Protein AF-A0A1E1W8K8-F1 (afdb_monomer_lite)

Foldseek 3Di:
DLLVLLPDQDQALVSLVVSLCVVVVVCPVPFDQALSRCLLPPPDDPVVSRCCRPPQSNLLSVLQVCLCVQDVDDDDDPDPPDWDKDKHWPSNVSNQLSCLASVPDPQLPDCDCPGPQVVADRRHCRVLRRDHDDVVSSVVVVVVSVVSVVCSVPPGGDMDMDTDDDDDPVPDPPVVPDPDDPVVDDDDDDPPDDQVVPPPDPGDDPADPRGPD

pLDDT: mean 89.4, std 9.02, range [47.94, 97.94]

Sequence (213 aa):
MIECALRRPICNSTQLADAILSYNTKFKTIWRFCALHTLFNEHLDEEESQYFFTVTLPEIAKLALDLPKLIQAPIPLLKQEKNHSISLTQLQIASLLANAFFCTFPRRNTSKRNSEYASYPNINFSTLYECAGNDDVLEKLKCICHYFRRVCTKAPRGVLTFSRRGAEARAGARWLHCDVSLCSLPLHVDPTGTIEDAHGLIQLDFANKSVHT

Secondary structure (DSSP, 8-state):
-HHHHHTS---SHHHHHHHHHHH-GGGTTT---HHHHHIIIIIS-HHHHHHIIIIIHHHHHHHHHTHHHH--SPPPP--TT--EEEEEEHHHHHHHHHHHHTT--TT-S---TTSTTTTS---STHHHHH--S-HHHHHHHHHHHHHHHHHHHS----EEEEEE-PPPGGG---GGG----GGGSPP---SS--TTTSTTS-------SSTT-

Structure (mmCIF, N/CA/C/O backbone):
data_AF-A0A1E1W8K8-F1
#
_entry.id   AF-A0A1E1W8K8-F1
#
loop_
_atom_site.group_PDB
_atom_site.id
_atom_site.type_symbol
_atom_site.label_atom_id
_atom_site.label_alt_id
_atom_site.label_comp_id
_atom_site.label_asym_id
_atom_site.label_entity_id
_atom_site.label_seq_id
_atom_site.pdbx_PDB_ins_code
_atom_site.Cartn_x
_atom_site.Cartn_y
_atom_site.Cartn_z
_atom_site.occupancy
_atom_site.B_iso_or_equiv
_atom_site.auth_seq_id
_atom_site.auth_comp_id
_atom_site.auth_asym_id
_atom_site.auth_atom_id
_atom_site.pdbx_PDB_model_num
ATOM 1 N N . MET A 1 1 ? -7.688 -13.976 16.509 1.00 81.62 1 MET A N 1
ATOM 2 C CA . MET A 1 1 ? -7.494 -12.685 17.213 1.00 81.62 1 MET A CA 1
ATOM 3 C C . MET A 1 1 ? -7.759 -11.510 16.280 1.00 81.62 1 MET A C 1
ATOM 5 O O . MET A 1 1 ? -8.680 -10.765 16.570 1.00 81.62 1 MET A O 1
ATOM 9 N N . ILE A 1 2 ? -7.045 -11.399 15.149 1.00 89.44 2 ILE A N 1
ATOM 10 C CA . ILE A 1 2 ? -7.275 -10.349 14.133 1.00 89.44 2 ILE A CA 1
ATOM 11 C C . ILE A 1 2 ? -8.727 -10.363 13.632 1.00 89.44 2 ILE A C 1
ATOM 13 O O . ILE A 1 2 ? -9.397 -9.341 13.701 1.00 89.44 2 ILE A O 1
ATOM 17 N N . GLU A 1 3 ? -9.256 -11.527 13.234 1.00 90.12 3 GLU A N 1
ATOM 18 C CA . GLU A 1 3 ? -10.646 -11.613 12.756 1.00 90.12 3 GLU A CA 1
ATOM 19 C C . GLU A 1 3 ? -11.668 -11.118 13.782 1.00 90.12 3 GLU A C 1
ATOM 21 O O . GLU A 1 3 ? -12.581 -10.376 13.442 1.00 90.12 3 GLU A O 1
ATOM 26 N N . CYS A 1 4 ? -11.499 -11.485 15.054 1.00 89.81 4 CYS A N 1
ATOM 27 C CA . CYS A 1 4 ? -12.399 -11.051 16.119 1.00 89.81 4 CYS A CA 1
ATOM 28 C C . CYS A 1 4 ? -12.326 -9.538 16.361 1.00 89.81 4 CYS A C 1
ATOM 30 O O . CYS A 1 4 ? -13.334 -8.952 16.739 1.00 89.81 4 CYS A O 1
ATOM 32 N N . ALA A 1 5 ? -11.153 -8.923 16.181 1.00 92.69 5 ALA A N 1
ATOM 33 C CA . ALA A 1 5 ? -10.967 -7.485 16.350 1.00 92.69 5 ALA A CA 1
ATOM 34 C C . ALA A 1 5 ? -11.597 -6.701 15.191 1.00 92.69 5 ALA A C 1
ATOM 36 O O . ALA A 1 5 ? -12.334 -5.755 15.435 1.00 92.69 5 ALA A O 1
ATOM 37 N N . LEU A 1 6 ? -11.369 -7.138 13.947 1.00 93.25 6 LEU A N 1
ATOM 38 C CA . LEU A 1 6 ? -11.830 -6.432 12.746 1.00 93.25 6 LEU A CA 1
ATOM 39 C C . LEU A 1 6 ? -13.304 -6.689 12.392 1.00 93.25 6 LEU A C 1
ATOM 41 O O . LEU A 1 6 ? -13.886 -5.929 11.628 1.00 93.25 6 LEU A O 1
ATOM 45 N N . ARG A 1 7 ? -13.927 -7.748 12.930 1.00 92.69 7 ARG A N 1
ATOM 46 C CA . ARG A 1 7 ? -15.374 -8.000 12.777 1.00 92.69 7 ARG A CA 1
ATOM 47 C C . ARG A 1 7 ? -16.241 -7.180 13.732 1.00 92.69 7 ARG A C 1
ATOM 49 O O . ARG A 1 7 ? -17.455 -7.138 13.549 1.00 92.69 7 ARG A O 1
ATOM 56 N N . ARG A 1 8 ? -15.655 -6.596 14.779 1.00 92.38 8 ARG A N 1
ATOM 57 C CA . ARG A 1 8 ? -16.390 -5.720 15.697 1.00 92.38 8 ARG A CA 1
ATOM 58 C C . ARG A 1 8 ? -16.604 -4.360 15.029 1.00 92.38 8 ARG A C 1
ATOM 60 O O . ARG A 1 8 ? -15.717 -3.918 14.303 1.00 92.38 8 ARG A O 1
ATOM 67 N N . PRO A 1 9 ? -17.743 -3.696 15.272 1.00 92.12 9 PRO A N 1
ATOM 68 C CA . PRO A 1 9 ? -17.947 -2.340 14.783 1.00 92.12 9 PRO A CA 1
ATOM 69 C C . PRO A 1 9 ? -16.900 -1.405 15.400 1.00 92.12 9 PRO A C 1
ATOM 71 O O . PRO A 1 9 ? -16.663 -1.446 16.608 1.00 92.12 9 PRO A O 1
ATOM 74 N N . ILE A 1 10 ? -16.269 -0.594 14.550 1.00 95.75 10 ILE A N 1
ATOM 75 C CA . ILE A 1 10 ? -15.285 0.423 14.922 1.00 95.75 10 ILE A CA 1
ATOM 76 C C . ILE A 1 10 ? -15.867 1.769 14.504 1.00 95.75 10 ILE A C 1
ATOM 78 O O . ILE A 1 10 ? -15.971 2.054 13.316 1.00 95.75 10 ILE A O 1
ATOM 82 N N . CYS A 1 11 ? -16.258 2.581 15.480 1.00 93.62 11 CYS A N 1
ATOM 83 C CA . CYS A 1 11 ? -17.017 3.809 15.252 1.00 93.62 11 CYS A CA 1
ATOM 84 C C . CYS A 1 11 ? -16.164 5.082 15.304 1.00 93.62 11 CYS A C 1
ATOM 86 O O . CYS A 1 11 ? -16.677 6.156 15.017 1.00 93.62 11 CYS A O 1
ATOM 88 N N . ASN A 1 12 ? -14.901 4.997 15.731 1.00 95.19 12 ASN A N 1
ATOM 89 C CA . ASN A 1 12 ? -14.012 6.153 15.839 1.00 95.19 12 ASN A CA 1
ATOM 90 C C . ASN A 1 12 ? -12.528 5.755 15.818 1.00 95.19 12 ASN A C 1
ATOM 92 O O . ASN A 1 12 ? -12.166 4.574 15.877 1.00 95.19 12 ASN A O 1
ATOM 96 N N . SER A 1 13 ? -11.664 6.770 15.762 1.00 94.62 13 SER A N 1
ATOM 97 C CA . SER A 1 13 ? -10.209 6.618 15.674 1.00 94.62 13 SER A CA 1
ATOM 98 C C . SER A 1 13 ? -9.603 5.900 16.890 1.00 94.62 13 SER A C 1
ATOM 100 O O . SER A 1 13 ? -8.676 5.107 16.728 1.00 94.62 13 SER A O 1
ATOM 102 N N . THR A 1 14 ? -10.149 6.098 18.094 1.00 95.44 14 THR A N 1
ATOM 103 C CA . THR A 1 14 ? -9.719 5.405 19.324 1.00 95.44 14 THR A CA 1
ATOM 104 C C . THR A 1 14 ? -10.011 3.911 19.265 1.00 95.44 14 THR A C 1
ATOM 106 O O . THR A 1 14 ? -9.117 3.100 19.491 1.00 95.44 14 THR A O 1
ATOM 109 N N . GLN A 1 15 ? -11.225 3.527 18.866 1.00 96.19 15 GLN A N 1
ATOM 110 C CA . GLN A 1 15 ? -11.592 2.120 18.697 1.00 96.19 15 GLN A CA 1
ATOM 111 C C . GLN A 1 15 ? -10.762 1.441 17.599 1.00 96.19 15 GLN A C 1
ATOM 113 O O . GLN A 1 15 ? -10.430 0.261 17.721 1.00 96.19 15 GLN A O 1
ATOM 118 N N . LEU A 1 16 ? -10.393 2.178 16.544 1.00 95.94 16 LEU A N 1
ATOM 119 C CA . LEU A 1 16 ? -9.502 1.677 15.497 1.00 95.94 16 LEU A CA 1
ATOM 120 C C . LEU A 1 16 ? -8.097 1.397 16.049 1.00 95.94 16 LEU A C 1
ATOM 122 O O . LEU A 1 16 ? -7.551 0.315 15.821 1.00 95.94 16 LEU A O 1
ATOM 126 N N . ALA A 1 17 ? -7.533 2.333 16.816 1.00 95.19 17 ALA A N 1
ATOM 127 C CA . ALA A 1 17 ? -6.247 2.148 17.482 1.00 95.19 17 ALA A CA 1
ATOM 128 C C . ALA A 1 17 ? -6.278 0.947 18.446 1.00 95.19 17 ALA A C 1
ATOM 130 O O . ALA A 1 17 ? -5.403 0.077 18.386 1.00 95.19 17 ALA A O 1
ATOM 131 N N . ASP A 1 18 ? -7.324 0.833 19.268 1.00 94.38 18 ASP A N 1
ATOM 132 C CA . ASP A 1 18 ? -7.511 -0.276 20.208 1.00 94.38 18 ASP A CA 1
ATOM 133 C C . ASP A 1 18 ? -7.617 -1.629 19.497 1.00 94.38 18 ASP A C 1
ATOM 135 O O . ASP A 1 18 ? -7.013 -2.619 19.931 1.00 94.38 18 ASP A O 1
ATOM 139 N N . ALA A 1 19 ? -8.340 -1.682 18.373 1.00 95.19 19 ALA A N 1
ATOM 140 C CA . ALA A 1 19 ? -8.432 -2.877 17.547 1.00 95.19 19 ALA A CA 1
ATOM 141 C C . ALA A 1 19 ? -7.043 -3.297 17.045 1.00 95.19 19 ALA A C 1
ATOM 143 O O . ALA A 1 19 ? -6.662 -4.454 17.244 1.00 95.19 19 ALA A O 1
ATOM 144 N N . ILE A 1 20 ? -6.254 -2.366 16.495 1.00 94.62 20 ILE A N 1
ATOM 145 C CA . ILE A 1 20 ? -4.894 -2.631 15.995 1.00 94.62 20 ILE A CA 1
ATOM 146 C C . ILE A 1 20 ? -3.959 -3.108 17.114 1.00 94.62 20 ILE A C 1
ATOM 148 O O . ILE A 1 20 ? -3.190 -4.063 16.946 1.00 94.62 20 ILE A O 1
ATOM 152 N N . LEU A 1 21 ? -4.039 -2.477 18.284 1.00 93.38 21 LEU A N 1
ATOM 153 C CA . LEU A 1 21 ? -3.227 -2.805 19.453 1.00 93.38 21 LEU A CA 1
ATOM 154 C C . LEU A 1 21 ? -3.625 -4.128 20.124 1.00 93.38 21 LEU A C 1
ATOM 156 O O . LEU A 1 21 ? -2.802 -4.738 20.815 1.00 93.38 21 LEU A O 1
ATOM 160 N N . SER A 1 22 ? -4.858 -4.604 19.922 1.00 93.81 22 SER A N 1
ATOM 161 C CA . SER A 1 22 ? -5.350 -5.852 20.521 1.00 93.81 22 SER A CA 1
ATOM 162 C C . SER A 1 22 ? -4.536 -7.078 20.092 1.00 93.81 22 SER A C 1
ATOM 164 O O . SER A 1 22 ? -4.273 -7.952 20.918 1.00 93.81 22 SER A O 1
ATOM 166 N N . TYR A 1 23 ? -4.073 -7.110 18.838 1.00 92.69 23 TYR A N 1
ATOM 167 C CA . TYR A 1 23 ? -3.212 -8.165 18.293 1.00 92.69 23 TYR A CA 1
ATOM 168 C C . TYR A 1 23 ? -1.738 -7.754 18.153 1.00 92.69 23 TYR A C 1
ATOM 170 O O . TYR A 1 23 ? -0.885 -8.616 17.948 1.00 92.69 23 TYR A O 1
ATOM 178 N N . ASN A 1 24 ? -1.410 -6.473 18.349 1.00 90.12 24 ASN A N 1
ATOM 179 C CA . ASN A 1 24 ? -0.040 -5.954 18.429 1.00 90.12 24 ASN A CA 1
ATOM 180 C C . ASN A 1 24 ? 0.371 -5.645 19.882 1.00 90.12 24 ASN A C 1
ATOM 182 O O . ASN A 1 24 ? 0.937 -4.596 20.180 1.00 90.12 24 ASN A O 1
ATOM 186 N N . THR A 1 25 ? 0.117 -6.574 20.809 1.00 87.31 25 THR A N 1
ATOM 187 C CA . THR A 1 25 ? 0.248 -6.344 22.264 1.00 87.31 25 THR A CA 1
ATOM 188 C C . THR A 1 25 ? 1.624 -5.851 22.717 1.00 87.31 25 THR A C 1
ATOM 190 O O . THR A 1 25 ? 1.707 -5.053 23.646 1.00 87.31 25 THR A O 1
ATOM 193 N N . LYS A 1 26 ? 2.700 -6.267 22.037 1.00 85.94 26 LYS A N 1
ATOM 194 C CA . LYS A 1 26 ? 4.082 -5.831 22.318 1.00 85.94 26 LYS A CA 1
ATOM 195 C C . LYS A 1 26 ? 4.319 -4.338 22.074 1.00 85.94 26 LYS A C 1
ATOM 197 O O . LYS A 1 26 ? 5.297 -3.802 22.580 1.00 85.94 26 LYS A O 1
ATOM 202 N N . PHE A 1 27 ? 3.454 -3.694 21.295 1.00 84.00 27 PHE A N 1
ATOM 203 C CA . PHE A 1 27 ? 3.588 -2.301 20.882 1.00 84.00 27 PHE A CA 1
ATOM 204 C C . PHE A 1 27 ? 2.578 -1.373 21.568 1.00 84.00 27 PHE A C 1
ATOM 206 O O . PHE A 1 27 ? 2.592 -0.181 21.294 1.00 84.00 27 PHE A O 1
ATOM 213 N N . LYS A 1 28 ? 1.748 -1.876 22.497 1.00 83.75 28 LYS A N 1
ATOM 214 C CA . LYS A 1 28 ? 0.727 -1.087 23.218 1.00 83.75 28 LYS A CA 1
ATOM 215 C C . LYS A 1 28 ? 1.256 0.165 23.911 1.00 83.75 28 LYS A C 1
ATOM 217 O O . LYS A 1 28 ? 0.547 1.154 23.992 1.00 83.75 28 LYS A O 1
ATOM 222 N N . THR A 1 29 ? 2.477 0.107 24.430 1.00 81.19 29 THR A N 1
ATOM 223 C CA . THR A 1 29 ? 3.122 1.228 25.130 1.00 81.19 29 THR A CA 1
ATOM 224 C C . THR A 1 29 ? 4.063 2.029 24.233 1.00 81.19 29 THR A C 1
ATOM 226 O O . THR A 1 29 ? 4.652 3.000 24.694 1.00 81.19 29 THR A O 1
ATOM 229 N N . ILE A 1 30 ? 4.244 1.599 22.981 1.00 84.12 30 ILE A N 1
ATOM 230 C CA . ILE A 1 30 ? 5.219 2.162 22.042 1.00 84.12 30 ILE A CA 1
ATOM 231 C C . ILE A 1 30 ? 4.487 2.952 20.963 1.00 84.12 30 ILE A C 1
ATOM 233 O O . ILE A 1 30 ? 4.798 4.113 20.737 1.00 84.12 30 ILE A O 1
ATOM 237 N N . TRP A 1 31 ? 3.507 2.330 20.307 1.00 87.12 31 TRP A N 1
ATOM 238 C CA . TRP A 1 31 ? 2.779 2.956 19.215 1.00 87.12 31 TRP A CA 1
ATOM 239 C C . TRP A 1 31 ? 1.810 3.997 19.738 1.00 87.12 31 TRP A C 1
ATOM 241 O O . TRP A 1 31 ? 0.946 3.714 20.570 1.00 87.12 31 TRP A O 1
ATOM 251 N N . ARG A 1 32 ? 1.941 5.199 19.188 1.00 89.31 32 ARG A N 1
ATOM 252 C CA . ARG A 1 32 ? 0.969 6.276 19.339 1.00 89.31 32 ARG A CA 1
ATOM 253 C C . ARG A 1 32 ? 0.172 6.374 18.042 1.00 89.31 32 ARG A C 1
ATOM 255 O O . ARG A 1 32 ? 0.631 5.937 16.994 1.00 89.31 32 ARG A O 1
ATOM 262 N N . PHE A 1 33 ? -1.032 6.919 18.126 1.00 92.31 33 PHE A N 1
ATOM 263 C CA . PHE A 1 33 ? -1.935 7.080 16.983 1.00 92.31 33 PHE A CA 1
ATOM 264 C C . PHE A 1 33 ? -2.298 8.560 16.792 1.00 92.31 33 PHE A C 1
ATOM 266 O O . PHE A 1 33 ? -3.416 8.894 16.414 1.00 92.31 33 PHE A O 1
ATOM 273 N N . CYS A 1 34 ? -1.357 9.458 17.102 1.00 92.31 34 CYS A N 1
ATOM 274 C CA . CYS A 1 34 ? -1.572 10.903 17.117 1.00 92.31 34 CYS A CA 1
ATOM 275 C C . CYS A 1 34 ? -2.112 11.418 15.777 1.00 92.31 34 CYS A C 1
ATOM 277 O O . CYS A 1 34 ? -3.200 11.984 15.769 1.00 92.31 34 CYS A O 1
ATOM 279 N N . ALA A 1 35 ? -1.439 11.145 14.652 1.00 92.81 35 ALA A N 1
ATOM 280 C CA . ALA A 1 35 ? -1.920 11.562 13.331 1.00 92.81 35 ALA A CA 1
ATOM 281 C C . ALA A 1 35 ? -3.293 10.975 12.986 1.00 92.81 35 ALA A C 1
ATOM 283 O O . ALA A 1 35 ? -4.118 11.657 12.384 1.00 92.81 35 ALA A O 1
ATOM 284 N N . LEU A 1 36 ? -3.559 9.725 13.380 1.00 92.81 36 LEU A N 1
ATOM 285 C CA . LEU A 1 36 ? -4.857 9.096 13.136 1.00 92.81 36 LEU A CA 1
ATOM 286 C C . LEU A 1 36 ? -5.975 9.845 13.877 1.00 92.81 36 LEU A C 1
ATOM 288 O O . LEU A 1 36 ? -7.016 10.127 13.291 1.00 92.81 36 LEU A O 1
ATOM 292 N N . HIS A 1 37 ? -5.763 10.180 15.151 1.00 94.44 37 HIS A N 1
ATOM 293 C CA . HIS A 1 37 ? -6.742 10.932 15.935 1.00 94.44 37 HIS A CA 1
ATOM 294 C C . HIS A 1 37 ? -6.914 12.355 15.406 1.00 94.44 37 HIS A C 1
ATOM 296 O O . HIS A 1 37 ? -8.045 12.769 15.177 1.00 94.44 37 HIS A O 1
ATOM 302 N N . THR A 1 38 ? -5.816 13.069 15.148 1.00 93.38 38 THR A N 1
ATOM 303 C CA . THR A 1 38 ? -5.846 14.432 14.598 1.00 93.38 38 THR A CA 1
ATOM 304 C C . THR A 1 38 ? -6.573 14.481 13.254 1.00 93.38 38 THR A C 1
ATOM 306 O O . THR A 1 38 ? -7.381 15.378 13.030 1.00 93.38 38 THR A O 1
ATOM 309 N N . LEU A 1 39 ? -6.373 13.492 12.377 1.00 93.56 39 LEU A N 1
ATOM 310 C CA . LEU A 1 39 ? -7.090 13.434 11.105 1.00 93.56 39 LEU A CA 1
ATOM 311 C C . LEU A 1 39 ? -8.610 13.368 11.308 1.00 93.56 39 LEU A C 1
ATOM 313 O O . LEU A 1 39 ? -9.336 14.204 10.782 1.00 93.56 39 LEU A O 1
ATOM 317 N N . PHE A 1 40 ? -9.084 12.369 12.055 1.00 93.12 40 PHE A N 1
ATOM 318 C CA . PHE A 1 40 ? -10.517 12.078 12.166 1.00 93.12 40 PHE A CA 1
ATOM 319 C C . PHE A 1 40 ? -11.278 12.998 13.119 1.00 93.12 40 PHE A C 1
ATOM 321 O O . PHE A 1 40 ? -12.501 13.071 13.012 1.00 93.12 40 PHE A O 1
ATOM 328 N N . ASN A 1 41 ? -10.580 13.643 14.057 1.00 92.12 41 ASN A N 1
ATOM 329 C CA . ASN A 1 41 ? -11.202 14.485 15.075 1.00 92.12 41 ASN A CA 1
ATOM 330 C C . ASN A 1 41 ? -11.053 15.986 14.781 1.00 92.12 41 ASN A C 1
ATOM 332 O O . ASN A 1 41 ? -11.864 16.761 15.275 1.00 92.12 41 ASN A O 1
ATOM 336 N N . GLU A 1 42 ? -10.014 16.402 14.046 1.00 90.88 42 GLU A N 1
ATOM 337 C CA . GLU A 1 42 ? -9.691 17.828 13.860 1.00 90.88 42 GLU A CA 1
ATOM 338 C C . GLU A 1 42 ? -9.675 18.272 12.390 1.00 90.88 42 GLU A C 1
ATOM 340 O O . GLU A 1 42 ? -9.913 19.446 12.125 1.00 90.88 42 GLU A O 1
ATOM 345 N N . HIS A 1 43 ? -9.383 17.379 11.433 1.00 90.12 43 HIS A N 1
ATOM 346 C CA . HIS A 1 43 ? -9.184 17.764 10.023 1.00 90.12 43 HIS A CA 1
ATOM 347 C C . HIS A 1 43 ? -10.296 17.335 9.070 1.00 90.12 43 HIS A C 1
ATOM 349 O O . HIS A 1 43 ? -10.526 18.023 8.077 1.00 90.12 43 HIS A O 1
ATOM 355 N N . LEU A 1 44 ? -10.921 16.184 9.309 1.00 91.12 44 LEU A N 1
ATOM 356 C CA . LEU A 1 44 ? -12.097 15.752 8.558 1.00 91.12 44 LEU A CA 1
ATOM 357 C C . LEU A 1 44 ? -13.349 16.335 9.201 1.00 91.12 44 LEU A C 1
ATOM 359 O O . LEU A 1 44 ? -13.425 16.443 10.427 1.00 91.12 44 LEU A O 1
ATOM 363 N N . ASP A 1 45 ? -14.327 16.689 8.375 1.00 93.31 45 ASP A N 1
ATOM 364 C CA . ASP A 1 45 ? -15.635 17.066 8.890 1.00 93.31 45 ASP A CA 1
ATOM 365 C C . ASP A 1 45 ? -16.370 15.843 9.481 1.00 93.31 45 ASP A C 1
ATOM 367 O O . ASP A 1 45 ? -15.967 14.679 9.333 1.00 93.31 45 ASP A O 1
ATOM 371 N N . GLU A 1 46 ? -17.442 16.115 10.226 1.00 92.00 46 GLU A N 1
ATOM 372 C CA . GLU A 1 46 ? -18.189 15.074 10.933 1.00 92.00 46 GLU A CA 1
ATOM 373 C C . GLU A 1 46 ? -18.792 14.048 9.961 1.00 92.00 46 GLU A C 1
ATOM 375 O O . GLU A 1 46 ? -18.753 12.844 10.227 1.00 92.00 46 GLU A O 1
ATOM 380 N N . GLU A 1 47 ? -19.276 14.503 8.802 1.00 93.56 47 GLU A N 1
ATOM 381 C CA . GLU A 1 47 ? -19.883 13.648 7.782 1.00 93.56 47 GLU A CA 1
ATOM 382 C C . GLU A 1 47 ? -18.857 12.716 7.119 1.00 93.56 47 GLU A C 1
ATOM 384 O O . GLU A 1 47 ? -19.113 11.515 6.984 1.00 93.56 47 GLU A O 1
ATOM 389 N N . GLU A 1 48 ? -17.676 13.215 6.740 1.00 93.38 48 GLU A N 1
ATOM 390 C CA . GLU A 1 48 ? -16.600 12.412 6.156 1.00 93.38 48 GLU A CA 1
ATOM 391 C C . GLU A 1 48 ? -16.053 11.398 7.159 1.00 93.38 48 GLU A C 1
ATOM 393 O O . GLU A 1 48 ? -15.845 10.228 6.811 1.00 93.38 48 GLU A O 1
ATOM 398 N N . SER A 1 49 ? -15.853 11.821 8.410 1.00 94.88 49 SER A N 1
ATOM 399 C CA . SER A 1 49 ? -15.395 10.949 9.493 1.00 94.88 49 SER A CA 1
ATOM 400 C C . SER A 1 49 ? -16.412 9.832 9.752 1.00 94.88 49 SER A C 1
ATOM 402 O O . SER A 1 49 ? -16.067 8.643 9.737 1.00 94.88 49 SER A O 1
ATOM 404 N N . GLN A 1 50 ? -17.697 10.178 9.870 1.00 94.81 50 GLN A N 1
ATOM 405 C CA . GLN A 1 50 ? -18.773 9.206 10.043 1.00 94.81 50 GLN A CA 1
ATOM 406 C C . GLN A 1 50 ? -18.870 8.254 8.848 1.00 94.81 50 GLN A C 1
ATOM 408 O O . GLN A 1 50 ? -18.958 7.037 9.039 1.00 94.81 50 GLN A O 1
ATOM 413 N N . TYR A 1 51 ? -18.814 8.763 7.616 1.00 95.19 51 TYR A N 1
ATOM 414 C CA . TYR A 1 51 ? -18.837 7.939 6.408 1.00 95.19 51 TYR A CA 1
ATOM 415 C C . TYR A 1 51 ? -17.654 6.965 6.368 1.00 95.19 51 TYR A C 1
ATOM 417 O O . TYR A 1 51 ? -17.805 5.796 5.992 1.00 95.19 51 TYR A O 1
ATOM 425 N N . PHE A 1 52 ? -16.465 7.406 6.786 1.00 96.94 52 PHE A N 1
ATOM 426 C CA . PHE A 1 52 ? -15.307 6.530 6.864 1.00 96.94 52 PHE A CA 1
ATOM 427 C C . PHE A 1 52 ? -15.560 5.357 7.816 1.00 96.94 52 PHE A C 1
ATOM 429 O O . PHE A 1 52 ? -15.430 4.211 7.390 1.00 96.94 52 PHE A O 1
ATOM 436 N N . PHE A 1 53 ? -15.965 5.607 9.064 1.00 96.94 53 PHE A N 1
ATOM 437 C CA . PHE A 1 53 ? -16.154 4.540 10.056 1.00 96.94 53 PHE A CA 1
ATOM 438 C C . PHE A 1 53 ? -17.372 3.646 9.783 1.00 96.94 53 PHE A C 1
ATOM 440 O O . PHE A 1 53 ? -17.338 2.456 10.091 1.00 96.94 53 PHE A O 1
ATOM 447 N N . THR A 1 54 ? -18.434 4.185 9.182 1.00 95.31 54 THR A N 1
ATOM 448 C CA . THR A 1 54 ? -19.682 3.436 8.940 1.00 95.31 54 THR A CA 1
ATOM 449 C C . THR A 1 54 ? -19.704 2.686 7.612 1.00 95.31 54 THR A C 1
ATOM 451 O O . THR A 1 54 ? -20.320 1.624 7.534 1.00 95.31 54 THR A O 1
ATOM 454 N N . VAL A 1 55 ? -19.029 3.201 6.578 1.00 95.56 55 VAL A N 1
ATOM 455 C CA . VAL A 1 55 ? -19.067 2.631 5.220 1.00 95.56 55 VAL A CA 1
ATOM 456 C C . VAL A 1 55 ? -17.698 2.134 4.780 1.00 95.56 55 VAL A C 1
ATOM 458 O O . VAL A 1 55 ? -17.555 0.984 4.372 1.00 95.56 55 VAL A O 1
ATOM 461 N N . THR A 1 56 ? -16.671 2.983 4.853 1.00 96.50 56 THR A N 1
ATOM 462 C CA . THR A 1 56 ? -15.379 2.669 4.222 1.00 96.50 56 THR A CA 1
ATOM 463 C C . THR A 1 56 ? -14.587 1.642 5.031 1.00 96.50 56 THR A C 1
ATOM 465 O O . THR A 1 56 ? -14.176 0.616 4.495 1.00 96.50 56 THR A O 1
ATOM 468 N N . LEU A 1 57 ? -14.395 1.875 6.329 1.00 97.38 57 LEU A N 1
ATOM 469 C CA . LEU A 1 57 ? -13.594 1.033 7.214 1.00 97.38 57 LEU A CA 1
ATOM 470 C C . LEU A 1 57 ? -14.104 -0.420 7.308 1.00 97.38 57 LEU A C 1
ATOM 472 O O . LEU A 1 57 ? -13.262 -1.320 7.247 1.00 97.38 57 LEU A O 1
ATOM 476 N N . PRO A 1 58 ? -15.423 -0.700 7.388 1.00 97.12 58 PRO A N 1
ATOM 477 C CA . PRO A 1 58 ? -15.932 -2.072 7.347 1.00 97.12 58 PRO A CA 1
ATOM 478 C C . PRO A 1 58 ? -15.585 -2.811 6.047 1.00 97.12 58 PRO A C 1
ATOM 480 O O . PRO A 1 58 ? -15.232 -3.991 6.086 1.00 97.12 58 PRO A O 1
ATOM 483 N N . GLU A 1 59 ? -15.609 -2.127 4.899 1.00 97.44 59 GLU A N 1
ATOM 484 C CA . GLU A 1 59 ? -15.206 -2.729 3.622 1.00 97.44 59 GLU A CA 1
ATOM 485 C C . GLU A 1 59 ? -13.685 -2.941 3.543 1.00 97.44 59 GLU A C 1
ATOM 487 O O . GLU A 1 59 ? -13.241 -3.987 3.064 1.00 97.44 59 GLU A O 1
ATOM 492 N N . ILE A 1 60 ? -12.868 -2.036 4.105 1.00 97.94 60 ILE A N 1
ATOM 493 C CA . ILE A 1 60 ? -11.420 -2.276 4.265 1.00 97.94 60 ILE A CA 1
ATOM 494 C C . ILE A 1 60 ? -11.192 -3.515 5.144 1.00 97.94 60 ILE A C 1
ATOM 496 O O . ILE A 1 60 ? -10.373 -4.373 4.808 1.00 97.94 60 ILE A O 1
ATOM 500 N N . ALA A 1 61 ? -11.922 -3.650 6.256 1.00 97.56 61 ALA A N 1
ATOM 501 C CA . ALA A 1 61 ? -11.828 -4.809 7.144 1.00 97.56 61 ALA A CA 1
ATOM 502 C C . ALA A 1 61 ? -12.191 -6.103 6.409 1.00 97.56 61 ALA A C 1
ATOM 504 O O . ALA A 1 61 ? -11.460 -7.088 6.497 1.00 97.56 61 ALA A O 1
ATOM 505 N N . LYS A 1 62 ? -13.261 -6.096 5.612 1.00 96.56 62 LYS A N 1
ATOM 506 C CA . LYS A 1 62 ? -13.643 -7.230 4.765 1.00 96.56 62 LYS A CA 1
ATOM 507 C C . LYS A 1 62 ? -12.548 -7.594 3.759 1.00 96.56 62 LYS A C 1
ATOM 509 O O . LYS A 1 62 ? -12.175 -8.763 3.689 1.00 96.56 62 LYS A O 1
ATOM 514 N N . LEU A 1 63 ? -11.969 -6.613 3.059 1.00 97.06 63 LEU A N 1
ATOM 515 C CA . LEU A 1 63 ? -10.830 -6.834 2.159 1.00 97.06 63 LEU A CA 1
ATOM 516 C C . LEU A 1 63 ? -9.635 -7.452 2.889 1.00 97.06 63 LEU A C 1
ATOM 518 O O . LEU A 1 63 ? -8.994 -8.356 2.351 1.00 97.06 63 LEU A O 1
ATOM 522 N N . ALA A 1 64 ? -9.335 -6.990 4.104 1.00 97.56 64 ALA A N 1
ATOM 523 C CA . ALA A 1 64 ? -8.243 -7.536 4.899 1.00 97.56 64 ALA A CA 1
ATOM 524 C C . ALA A 1 64 ? -8.500 -9.000 5.298 1.00 97.56 64 ALA A C 1
ATOM 526 O O . ALA A 1 64 ? -7.600 -9.834 5.195 1.00 97.56 64 ALA A O 1
ATOM 527 N N . LEU A 1 65 ? -9.733 -9.319 5.705 1.00 96.94 65 LEU A N 1
ATOM 528 C CA . LEU A 1 65 ? -10.153 -10.660 6.126 1.00 96.94 65 LEU A CA 1
ATOM 529 C C . LEU A 1 65 ? -10.291 -11.649 4.959 1.00 96.94 65 LEU A C 1
ATOM 531 O O . LEU A 1 65 ? -10.098 -12.847 5.151 1.00 96.94 65 LEU A O 1
ATOM 535 N N . ASP A 1 66 ? -10.581 -11.170 3.748 1.00 96.44 66 ASP A N 1
ATOM 536 C CA . ASP A 1 66 ? -10.656 -12.000 2.541 1.00 96.44 66 ASP A CA 1
ATOM 537 C C . ASP A 1 66 ? -9.275 -12.334 1.941 1.00 96.44 66 ASP A C 1
ATOM 539 O O . ASP A 1 66 ? -9.199 -13.102 0.976 1.00 96.44 66 ASP A O 1
ATOM 543 N N . LEU A 1 67 ? -8.171 -11.842 2.526 1.00 96.25 67 LEU A N 1
ATOM 544 C CA . LEU A 1 67 ? -6.804 -12.093 2.047 1.00 96.25 67 LEU A CA 1
ATOM 545 C C . LEU A 1 67 ? -6.509 -13.581 1.758 1.00 96.25 67 LEU A C 1
ATOM 547 O O . LEU A 1 67 ? -6.009 -13.855 0.666 1.00 96.25 67 LEU A O 1
ATOM 551 N N . PRO A 1 68 ? -6.849 -14.559 2.628 1.00 95.38 68 PRO A N 1
ATOM 552 C CA . PRO A 1 68 ? -6.571 -15.973 2.353 1.00 95.38 68 PRO A CA 1
ATOM 553 C C . PRO A 1 68 ? -7.348 -16.532 1.152 1.00 95.38 68 PRO A C 1
ATOM 555 O O . PRO A 1 68 ? -6.903 -17.482 0.513 1.00 95.38 68 PRO A O 1
ATOM 558 N N . LYS A 1 69 ? -8.510 -15.949 0.828 1.00 96.00 69 LYS A N 1
ATOM 559 C CA . LYS A 1 69 ? -9.309 -16.343 -0.342 1.00 96.00 69 LYS A CA 1
ATOM 560 C C . LYS A 1 69 ? -8.741 -15.745 -1.627 1.00 96.00 69 LYS A C 1
ATOM 562 O O . LYS A 1 69 ? -8.752 -16.405 -2.665 1.00 96.00 69 LYS A O 1
ATOM 567 N N . LEU A 1 70 ? -8.264 -14.500 -1.549 1.00 95.38 70 LEU A N 1
ATOM 568 C CA . LEU A 1 70 ? -7.726 -13.741 -2.681 1.00 95.38 70 LEU A CA 1
ATOM 569 C C . LEU A 1 70 ? -6.295 -14.156 -3.042 1.00 95.38 70 LEU A C 1
ATOM 571 O O . LEU A 1 70 ? -5.916 -14.116 -4.213 1.00 95.38 70 LEU A O 1
ATOM 575 N N . ILE A 1 71 ? -5.496 -14.547 -2.049 1.00 95.19 71 ILE A N 1
ATOM 576 C CA . ILE A 1 71 ? -4.092 -14.929 -2.204 1.00 95.19 71 ILE A CA 1
ATOM 577 C C . ILE A 1 71 ? -3.911 -16.336 -1.646 1.00 95.19 71 ILE A C 1
ATOM 579 O O . ILE A 1 71 ? -3.639 -16.541 -0.468 1.00 95.19 71 ILE A O 1
ATOM 583 N N . GLN A 1 72 ? -4.076 -17.311 -2.535 1.00 93.06 72 GLN A N 1
ATOM 584 C CA . GLN A 1 72 ? -4.047 -18.739 -2.202 1.00 93.06 72 GLN A CA 1
ATOM 585 C C . GLN A 1 72 ? -2.641 -19.346 -2.293 1.00 93.06 72 GLN A C 1
ATOM 587 O O . GLN A 1 72 ? -2.418 -20.475 -1.866 1.00 93.06 72 GLN A O 1
ATOM 592 N N . ALA A 1 73 ? -1.687 -18.599 -2.852 1.00 91.31 73 ALA A N 1
ATOM 593 C CA . ALA A 1 73 ? -0.302 -19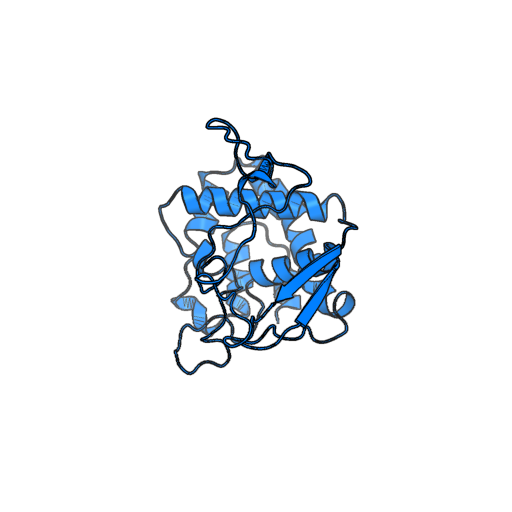.011 -3.013 1.00 91.31 73 ALA A CA 1
ATOM 594 C C . ALA A 1 73 ? 0.640 -17.993 -2.351 1.00 91.31 73 ALA A C 1
ATOM 596 O O . ALA A 1 73 ? 0.344 -16.794 -2.347 1.00 91.31 73 ALA A O 1
ATOM 597 N N . PRO A 1 74 ? 1.785 -18.439 -1.806 1.00 90.81 74 PRO A N 1
ATOM 598 C CA . PRO A 1 74 ? 2.756 -17.535 -1.209 1.00 90.81 74 PRO A CA 1
ATOM 599 C C . PRO A 1 74 ? 3.315 -16.568 -2.259 1.00 90.81 74 PRO A C 1
ATOM 601 O O . PRO A 1 74 ? 3.712 -16.975 -3.351 1.00 90.81 74 PRO A O 1
ATOM 604 N N . ILE A 1 75 ? 3.389 -15.284 -1.907 1.00 93.38 75 ILE A N 1
ATOM 605 C CA . ILE A 1 75 ? 3.989 -14.258 -2.766 1.00 93.38 75 ILE A CA 1
ATOM 606 C C . ILE A 1 75 ? 5.517 -14.362 -2.645 1.00 93.38 75 ILE A C 1
ATOM 608 O O . ILE A 1 75 ? 6.046 -14.221 -1.536 1.00 93.38 75 ILE A O 1
ATOM 612 N N . PRO A 1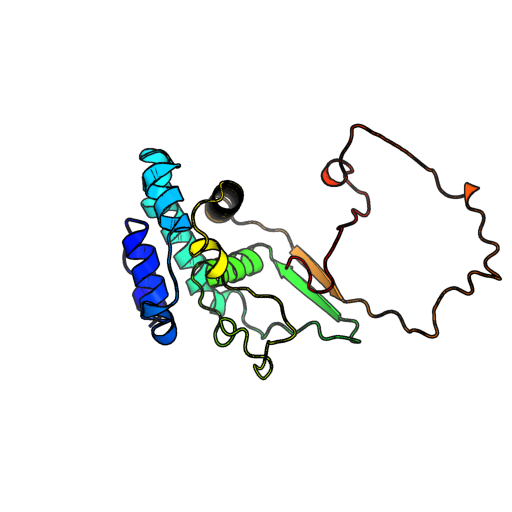 76 ? 6.256 -14.601 -3.742 1.00 93.00 76 PRO A N 1
ATOM 613 C CA . PRO A 1 76 ? 7.705 -14.713 -3.677 1.00 93.00 76 PRO A CA 1
ATOM 614 C C . PRO A 1 76 ? 8.346 -13.359 -3.351 1.00 93.00 76 PRO A C 1
ATOM 616 O O . PRO A 1 76 ? 7.896 -12.304 -3.787 1.00 93.00 76 PRO A O 1
ATOM 619 N N . LEU A 1 77 ? 9.445 -13.381 -2.598 1.00 91.88 77 LEU A N 1
ATOM 620 C CA . LEU A 1 77 ? 10.207 -12.168 -2.305 1.00 91.88 77 LEU A CA 1
ATOM 621 C C . LEU A 1 77 ? 11.140 -11.819 -3.473 1.00 91.88 77 LEU A C 1
ATOM 623 O O . LEU A 1 77 ? 11.967 -12.639 -3.883 1.00 91.88 77 LEU A O 1
ATOM 627 N N . LEU A 1 78 ? 11.070 -10.574 -3.951 1.00 91.75 78 LEU A N 1
ATOM 628 C CA . LEU A 1 78 ? 11.961 -10.029 -4.980 1.00 91.75 78 LEU A CA 1
ATOM 629 C C . LEU A 1 78 ? 13.339 -9.679 -4.389 1.00 91.75 78 LEU A C 1
ATOM 631 O O . LEU A 1 78 ? 13.657 -8.516 -4.129 1.00 91.75 78 LEU A O 1
ATOM 635 N N . LYS A 1 79 ? 14.153 -10.711 -4.143 1.00 88.62 79 LYS A N 1
ATOM 636 C CA . LYS A 1 79 ? 15.484 -10.612 -3.519 1.00 88.62 79 LYS A CA 1
ATOM 637 C C . LYS A 1 79 ? 16.526 -9.969 -4.442 1.00 88.62 79 LYS A C 1
ATOM 639 O O . LYS A 1 79 ? 16.403 -10.016 -5.663 1.00 88.62 79 LYS A O 1
ATOM 644 N N . GLN A 1 80 ? 17.572 -9.399 -3.840 1.00 86.44 80 GLN A N 1
ATOM 645 C CA . GLN A 1 80 ? 18.734 -8.871 -4.562 1.00 86.44 80 GLN A CA 1
ATOM 646 C C . GLN A 1 80 ? 19.312 -9.915 -5.530 1.00 86.44 80 GLN A C 1
ATOM 648 O O . GLN A 1 80 ? 19.238 -11.113 -5.260 1.00 86.44 80 GLN A O 1
ATOM 653 N N . GLU A 1 81 ? 19.839 -9.441 -6.663 1.00 83.94 81 GLU A N 1
ATOM 654 C CA . GLU A 1 81 ? 20.489 -10.250 -7.715 1.00 83.94 81 GLU A CA 1
ATOM 655 C C . GLU A 1 81 ? 19.584 -11.271 -8.424 1.00 83.94 81 GLU A C 1
ATOM 657 O O . GLU A 1 81 ? 20.040 -11.988 -9.310 1.00 83.94 81 GLU A O 1
ATOM 662 N N . LYS A 1 82 ? 18.286 -11.320 -8.100 1.00 86.50 82 LYS A N 1
ATOM 663 C CA . LYS A 1 82 ? 17.321 -12.182 -8.788 1.00 86.50 82 LYS A CA 1
ATOM 664 C C . LYS A 1 82 ? 16.453 -11.383 -9.750 1.00 86.50 82 LYS A C 1
ATOM 666 O O . LYS A 1 82 ? 15.747 -10.459 -9.347 1.00 86.50 82 LYS A O 1
ATOM 671 N N . ASN A 1 83 ? 16.468 -11.805 -11.011 1.00 91.44 83 ASN A N 1
ATOM 672 C CA . ASN A 1 83 ? 15.515 -11.369 -12.023 1.00 91.44 83 ASN A CA 1
ATOM 673 C C . ASN A 1 83 ? 14.199 -12.114 -11.821 1.00 91.44 83 ASN A C 1
ATOM 675 O O . ASN A 1 83 ? 14.133 -13.325 -12.030 1.00 91.44 83 ASN A O 1
ATOM 679 N N . HIS A 1 84 ? 13.161 -11.411 -11.380 1.00 94.31 84 HIS A N 1
ATOM 680 C CA . HIS A 1 84 ? 11.857 -12.023 -11.154 1.00 94.31 84 HIS A CA 1
ATOM 681 C C . HIS A 1 84 ? 10.735 -10.996 -11.274 1.00 94.31 84 HIS A C 1
ATOM 683 O O . HIS A 1 84 ? 10.926 -9.818 -10.959 1.00 94.31 84 HIS A O 1
ATOM 689 N N . SER A 1 85 ? 9.569 -11.464 -11.707 1.00 95.75 85 SER A N 1
ATOM 690 C CA . SER A 1 85 ? 8.379 -10.643 -11.896 1.00 95.75 85 SER A CA 1
ATOM 691 C C . SER A 1 85 ? 7.180 -11.299 -11.228 1.00 95.75 85 SER A C 1
ATOM 693 O O . SER A 1 85 ? 7.038 -12.518 -11.262 1.00 95.75 85 SER A O 1
ATOM 695 N N . ILE A 1 86 ? 6.316 -10.484 -10.631 1.00 96.75 86 ILE A N 1
ATOM 696 C CA . ILE A 1 86 ? 5.094 -10.918 -9.952 1.00 96.75 86 ILE A CA 1
ATOM 697 C C . ILE A 1 86 ? 3.947 -10.101 -10.523 1.00 96.75 86 ILE A C 1
ATOM 699 O O . ILE A 1 86 ? 4.026 -8.876 -10.553 1.00 96.75 86 ILE A O 1
ATOM 703 N N . SER A 1 87 ? 2.890 -10.780 -10.958 1.00 97.31 87 SER A N 1
ATOM 704 C CA . SER A 1 87 ? 1.651 -10.139 -11.397 1.00 97.31 87 SER A CA 1
ATOM 705 C C . SER A 1 87 ? 0.571 -10.356 -10.347 1.00 97.31 87 SER A C 1
ATOM 707 O O . SER A 1 87 ? 0.323 -11.493 -9.949 1.00 97.31 87 SER A O 1
ATOM 709 N N . LEU A 1 88 ? -0.060 -9.275 -9.898 1.00 97.38 88 LEU A N 1
ATOM 710 C CA . LEU A 1 88 ? -1.160 -9.303 -8.936 1.00 97.38 88 LEU A CA 1
ATOM 711 C C . LEU A 1 88 ? -2.322 -8.478 -9.477 1.00 97.38 88 LEU A C 1
ATOM 713 O O . LEU A 1 88 ? -2.132 -7.418 -10.074 1.00 97.38 88 LEU A O 1
ATOM 717 N N . THR A 1 89 ? -3.542 -8.945 -9.243 1.00 97.38 89 THR A N 1
ATOM 718 C CA . THR A 1 89 ? -4.734 -8.139 -9.516 1.00 97.38 89 THR A CA 1
ATOM 719 C C . THR A 1 89 ? -4.777 -6.932 -8.579 1.00 97.38 89 THR A C 1
ATOM 721 O O . THR A 1 89 ? -4.313 -6.986 -7.437 1.00 97.38 89 THR A O 1
ATOM 724 N N . GLN A 1 90 ? -5.387 -5.838 -9.031 1.00 97.38 90 GLN A N 1
ATOM 725 C CA . GLN A 1 90 ? -5.603 -4.655 -8.196 1.00 97.38 90 GLN A CA 1
ATOM 726 C C . GLN A 1 90 ? -6.402 -4.983 -6.926 1.00 97.38 90 GLN A C 1
ATOM 728 O O . GLN A 1 90 ? -6.147 -4.394 -5.879 1.00 97.38 90 GLN A O 1
ATOM 733 N N . LEU A 1 91 ? -7.318 -5.957 -6.991 1.00 96.81 91 LEU A N 1
ATOM 734 C CA . LEU A 1 91 ? -8.077 -6.427 -5.832 1.00 96.81 91 LEU A CA 1
ATOM 735 C C . LEU A 1 91 ? -7.186 -7.138 -4.797 1.00 96.81 91 LEU A C 1
ATOM 737 O O . LEU A 1 91 ? -7.306 -6.879 -3.602 1.00 96.81 91 LEU A O 1
ATOM 741 N N . GLN A 1 92 ? -6.256 -7.991 -5.242 1.00 97.12 92 GLN A N 1
ATOM 742 C CA . GLN A 1 92 ? -5.272 -8.622 -4.351 1.00 97.12 92 GLN A CA 1
ATOM 743 C C . GLN A 1 92 ? -4.376 -7.577 -3.679 1.00 97.12 92 GLN A C 1
ATOM 745 O O . GLN A 1 92 ? -4.106 -7.672 -2.484 1.00 97.12 92 GLN A O 1
ATOM 750 N N . ILE A 1 93 ? -3.955 -6.552 -4.425 1.00 97.62 93 ILE A N 1
ATOM 751 C CA . ILE A 1 93 ? -3.155 -5.446 -3.885 1.00 97.62 93 ILE A CA 1
ATOM 752 C C . ILE A 1 93 ? -3.961 -4.639 -2.864 1.00 97.62 93 ILE A C 1
ATOM 754 O O . ILE A 1 93 ? -3.444 -4.358 -1.788 1.00 97.62 93 ILE A O 1
ATOM 758 N N . ALA A 1 94 ? -5.230 -4.332 -3.142 1.00 97.75 94 ALA A N 1
ATOM 759 C CA . ALA A 1 94 ? -6.102 -3.645 -2.191 1.00 97.75 94 ALA A CA 1
ATOM 760 C C . ALA A 1 94 ? -6.247 -4.432 -0.877 1.00 97.75 94 ALA A C 1
ATOM 762 O O . ALA A 1 94 ? -6.174 -3.847 0.200 1.00 97.75 94 ALA A O 1
ATOM 763 N N . SER A 1 95 ? -6.367 -5.763 -0.947 1.00 97.75 95 SER A N 1
ATOM 764 C CA . SER A 1 95 ? -6.398 -6.636 0.235 1.00 97.75 95 SER A CA 1
ATOM 765 C C . SER A 1 95 ? -5.067 -6.652 1.006 1.00 97.75 95 SER A C 1
ATOM 767 O O . SER A 1 95 ? -5.064 -6.594 2.239 1.00 97.75 95 SER A O 1
ATOM 769 N N . LEU A 1 96 ? -3.923 -6.661 0.311 1.00 97.44 96 LEU A N 1
ATOM 770 C CA . LEU A 1 96 ? -2.601 -6.531 0.941 1.00 97.44 96 LEU A CA 1
ATOM 771 C C . LEU A 1 96 ? -2.435 -5.173 1.633 1.00 97.44 96 LEU A C 1
ATOM 773 O O . LEU A 1 96 ? -1.964 -5.118 2.766 1.00 97.44 96 LEU A O 1
ATOM 777 N N . LEU A 1 97 ? -2.855 -4.085 0.985 1.00 97.62 97 LEU A N 1
ATOM 778 C CA . LEU A 1 97 ? -2.812 -2.743 1.563 1.00 97.62 97 LEU A CA 1
ATOM 779 C C . LEU A 1 97 ? -3.778 -2.601 2.743 1.00 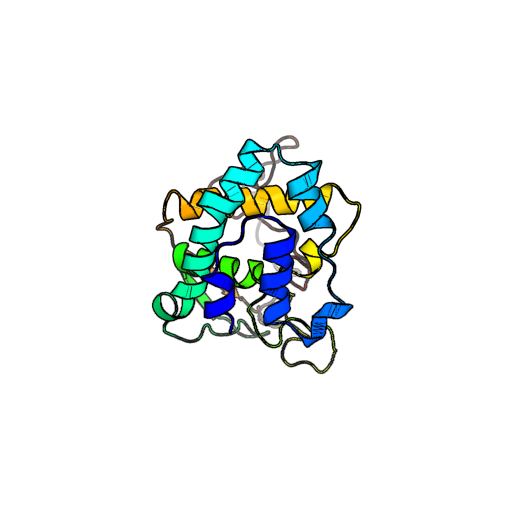97.62 97 LEU A C 1
ATOM 781 O O . LEU A 1 97 ? -3.432 -1.958 3.726 1.00 97.62 97 LEU A O 1
ATOM 785 N N . ALA A 1 98 ? -4.952 -3.234 2.703 1.00 97.81 98 ALA A N 1
ATOM 786 C CA . ALA A 1 98 ? -5.872 -3.267 3.840 1.00 97.81 98 ALA A CA 1
ATOM 787 C C . ALA A 1 98 ? -5.228 -3.953 5.060 1.00 97.81 98 ALA A C 1
ATOM 789 O O . ALA A 1 98 ? -5.332 -3.474 6.186 1.00 97.81 98 ALA A O 1
ATOM 790 N N . ASN A 1 99 ? -4.477 -5.034 4.836 1.00 97.56 99 ASN A N 1
ATOM 791 C CA . ASN A 1 99 ? -3.691 -5.688 5.884 1.00 97.56 99 ASN A CA 1
ATOM 792 C C . ASN A 1 99 ? -2.545 -4.799 6.411 1.00 97.56 99 ASN A C 1
ATOM 794 O O . ASN A 1 99 ? -2.289 -4.772 7.614 1.00 97.56 99 ASN A O 1
ATOM 798 N N . ALA A 1 100 ? -1.892 -4.029 5.537 1.00 96.75 100 ALA A N 1
ATOM 799 C CA . ALA A 1 100 ? -0.887 -3.038 5.926 1.00 96.75 100 ALA A CA 1
ATOM 800 C C . ALA A 1 100 ? -1.479 -1.902 6.777 1.00 96.75 100 ALA A C 1
ATOM 802 O O . ALA A 1 100 ? -0.886 -1.528 7.791 1.00 96.75 100 ALA A O 1
ATOM 803 N N . PHE A 1 101 ? -2.664 -1.410 6.400 1.00 97.00 101 PHE A N 1
ATOM 804 C CA . PHE A 1 101 ? -3.436 -0.405 7.133 1.00 97.00 101 PHE A CA 1
ATOM 805 C C . PHE A 1 101 ? -3.776 -0.898 8.547 1.00 97.00 101 PHE A C 1
ATOM 807 O O . PHE A 1 101 ? -3.478 -0.243 9.537 1.00 97.00 101 PHE A O 1
ATOM 814 N N . PHE A 1 102 ? -4.280 -2.126 8.681 1.00 96.88 102 PHE A N 1
ATOM 815 C CA . PHE A 1 102 ? -4.533 -2.726 9.995 1.00 96.88 102 PHE A CA 1
ATOM 816 C C . PHE A 1 102 ? -3.273 -3.258 10.700 1.00 96.88 102 PHE A C 1
ATOM 818 O O . PHE A 1 102 ? -3.375 -3.869 11.765 1.00 96.88 102 PHE A O 1
ATOM 825 N N . CYS A 1 103 ? -2.077 -3.051 10.148 1.00 95.19 103 CYS A N 1
ATOM 826 C CA . CYS A 1 103 ? -0.810 -3.514 10.712 1.00 95.19 103 CYS A CA 1
ATOM 827 C C . CYS A 1 103 ? -0.782 -5.024 11.037 1.00 95.19 103 CYS A C 1
ATOM 829 O O . CYS A 1 103 ? -0.310 -5.429 12.108 1.00 95.19 103 CYS A O 1
ATOM 831 N N . THR A 1 104 ? -1.317 -5.868 10.149 1.00 94.69 104 THR A N 1
ATOM 832 C CA . THR A 1 104 ? -1.471 -7.318 10.382 1.00 94.69 104 THR A CA 1
ATOM 833 C C . THR A 1 104 ? -0.284 -8.150 9.899 1.00 94.69 104 THR A C 1
ATOM 835 O O . THR A 1 104 ? -0.209 -9.334 10.233 1.00 94.69 104 THR A O 1
ATOM 838 N N . PHE A 1 105 ? 0.676 -7.574 9.158 1.00 92.06 105 PHE A N 1
ATOM 839 C CA . PHE A 1 105 ? 1.841 -8.329 8.692 1.00 92.06 105 PHE A CA 1
ATOM 840 C C . PHE A 1 105 ? 2.776 -8.686 9.862 1.00 92.06 105 PHE A C 1
ATOM 842 O O . PHE A 1 105 ? 3.385 -7.792 10.465 1.00 92.06 105 PHE A O 1
ATOM 849 N N . PRO A 1 106 ? 2.948 -9.982 10.186 1.00 86.12 106 PRO A N 1
ATOM 850 C CA . PRO A 1 106 ? 3.766 -10.404 11.314 1.00 86.12 106 PRO A CA 1
ATOM 851 C C . PRO A 1 106 ? 5.255 -10.203 11.019 1.00 86.12 106 PRO A C 1
ATOM 853 O O . PRO A 1 106 ? 5.689 -10.269 9.875 1.00 86.12 106 PRO A O 1
ATOM 856 N N . ARG A 1 107 ? 6.067 -10.004 12.068 1.00 81.69 107 ARG A N 1
ATOM 857 C CA . ARG A 1 107 ? 7.539 -9.833 11.982 1.00 81.69 107 ARG A CA 1
ATOM 858 C C . ARG A 1 107 ? 8.014 -8.622 11.159 1.00 81.69 107 ARG A C 1
ATOM 860 O O . ARG A 1 107 ? 9.210 -8.493 10.924 1.00 81.69 107 ARG A O 1
ATOM 867 N N . ARG A 1 108 ? 7.110 -7.713 10.781 1.00 82.31 108 ARG A N 1
ATOM 868 C CA . ARG A 1 108 ? 7.403 -6.496 9.999 1.00 82.31 108 ARG A CA 1
ATOM 869 C C . ARG A 1 108 ? 7.383 -5.197 10.815 1.00 82.31 108 ARG A C 1
ATOM 871 O O . ARG A 1 108 ? 7.454 -4.126 10.236 1.00 82.31 108 ARG A O 1
ATOM 878 N N . ASN A 1 109 ? 7.315 -5.303 12.145 1.00 77.00 109 ASN A N 1
ATOM 879 C CA . ASN A 1 109 ? 7.195 -4.168 13.077 1.00 77.00 109 ASN A CA 1
ATOM 880 C C . ASN A 1 109 ? 8.486 -3.879 13.865 1.00 77.00 109 ASN A C 1
ATOM 882 O O . ASN A 1 109 ? 8.460 -3.141 14.845 1.00 77.00 109 ASN A O 1
ATOM 886 N N . THR A 1 110 ? 9.610 -4.519 13.522 1.00 72.19 110 THR A N 1
ATOM 887 C CA . THR A 1 110 ? 10.879 -4.340 14.239 1.00 72.19 110 THR A CA 1
ATOM 888 C C . THR A 1 110 ? 11.967 -3.831 13.309 1.00 72.19 110 THR A C 1
ATOM 890 O O . THR A 1 110 ? 12.244 -4.437 12.283 1.00 72.19 110 THR A O 1
ATOM 893 N N . SER A 1 111 ? 12.640 -2.762 13.728 1.00 66.44 111 SER A N 1
ATOM 894 C CA . SER A 1 111 ? 13.798 -2.198 13.024 1.00 66.44 111 SER A CA 1
ATOM 895 C C . SER A 1 111 ? 15.123 -2.827 13.473 1.00 66.44 111 SER A C 1
ATOM 897 O O . SER A 1 111 ? 16.198 -2.286 13.224 1.00 66.44 111 SER A O 1
ATOM 899 N N . LYS A 1 112 ? 15.083 -3.959 14.197 1.00 72.88 112 LYS A N 1
ATOM 900 C CA . LYS A 1 112 ? 16.302 -4.625 14.671 1.00 72.88 112 LYS A CA 1
ATOM 901 C C . LYS A 1 112 ? 17.100 -5.144 13.477 1.00 72.88 112 LYS A C 1
ATOM 903 O O . LYS A 1 112 ? 16.572 -5.888 12.653 1.00 72.88 112 LYS A O 1
ATOM 908 N N . ARG A 1 113 ? 18.396 -4.825 13.450 1.00 64.81 113 ARG A N 1
ATOM 909 C CA . ARG A 1 113 ? 19.330 -5.187 12.368 1.00 64.81 113 ARG A CA 1
ATOM 910 C C . ARG A 1 113 ? 19.422 -6.696 12.095 1.00 64.81 113 ARG A C 1
ATOM 912 O O . ARG A 1 113 ? 19.670 -7.085 10.964 1.00 64.81 113 ARG A O 1
ATOM 919 N N . ASN A 1 114 ? 19.162 -7.529 13.106 1.00 70.81 114 ASN A N 1
ATOM 920 C CA . ASN A 1 114 ? 19.181 -8.996 13.003 1.00 70.81 114 ASN A CA 1
ATOM 921 C C . ASN A 1 114 ? 17.790 -9.609 12.749 1.00 70.81 114 ASN A C 1
ATOM 923 O O . ASN A 1 114 ? 17.595 -10.806 12.950 1.00 70.81 114 ASN A O 1
ATOM 927 N N . SER A 1 115 ? 16.792 -8.798 12.391 1.00 78.00 115 SER A N 1
ATOM 928 C CA . SER A 1 115 ? 15.456 -9.297 12.062 1.00 78.00 115 SER A CA 1
ATOM 929 C C . SER A 1 115 ? 15.403 -9.877 10.647 1.00 78.00 115 SER A C 1
ATOM 931 O O . SER A 1 115 ? 16.128 -9.449 9.752 1.00 78.00 115 SER A O 1
ATOM 933 N N . GLU A 1 116 ? 14.502 -10.841 10.443 1.00 79.19 116 GLU A N 1
ATOM 934 C CA . GLU A 1 116 ? 14.308 -11.560 9.173 1.00 79.19 116 GLU A CA 1
ATOM 935 C C . GLU A 1 116 ? 14.084 -10.621 7.970 1.00 79.19 116 GLU A C 1
ATOM 937 O O . GLU A 1 116 ? 14.506 -10.925 6.856 1.00 79.19 116 GLU A O 1
ATOM 942 N N . TYR A 1 117 ? 13.463 -9.461 8.209 1.00 82.25 117 TYR A N 1
ATOM 943 C CA . TYR A 1 117 ? 13.081 -8.487 7.185 1.00 82.25 117 TYR A CA 1
ATOM 944 C C . TYR A 1 117 ? 13.852 -7.162 7.283 1.00 82.25 117 TYR A C 1
ATOM 946 O O . TYR A 1 117 ? 13.410 -6.176 6.707 1.00 82.25 117 TYR A O 1
ATOM 954 N N . ALA A 1 118 ? 15.007 -7.120 7.961 1.00 79.62 118 ALA A N 1
ATOM 955 C CA . ALA A 1 118 ? 15.778 -5.883 8.154 1.00 79.62 118 ALA A CA 1
ATOM 956 C C . ALA A 1 118 ? 16.219 -5.199 6.842 1.00 79.62 118 ALA A C 1
ATOM 958 O O . ALA A 1 118 ? 16.473 -3.999 6.825 1.00 79.62 118 ALA A O 1
ATOM 959 N N . SER A 1 119 ? 16.330 -5.956 5.746 1.00 82.25 119 SER A N 1
ATOM 960 C CA . SER A 1 119 ? 16.676 -5.454 4.409 1.00 82.25 119 SER A CA 1
ATOM 961 C C . SER A 1 119 ? 15.463 -5.087 3.544 1.00 82.25 119 SER A C 1
ATOM 963 O O . SER A 1 119 ? 15.636 -4.746 2.375 1.00 82.25 119 SER A O 1
ATOM 965 N N . TYR A 1 120 ? 14.248 -5.174 4.093 1.00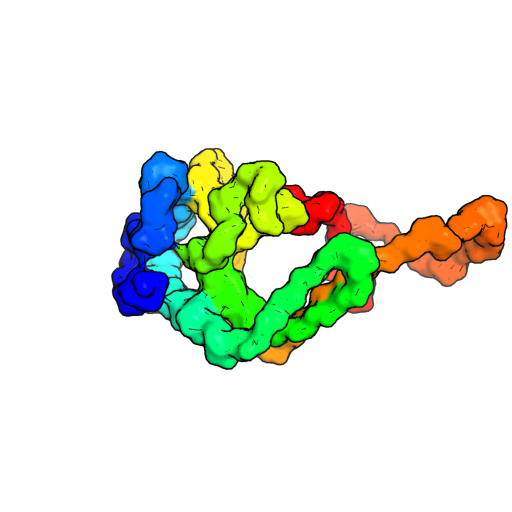 84.69 120 TYR A N 1
ATOM 966 C CA . TYR A 1 120 ? 13.004 -4.817 3.416 1.00 84.69 120 TYR A CA 1
ATOM 967 C C . TYR A 1 120 ? 12.412 -3.538 4.014 1.00 84.69 120 TYR A C 1
ATOM 969 O O . TYR A 1 120 ? 12.556 -3.303 5.213 1.00 84.69 120 TYR A O 1
ATOM 977 N N . PRO A 1 121 ? 11.698 -2.738 3.205 1.00 86.62 121 PRO A N 1
ATOM 978 C CA . PRO A 1 121 ? 10.994 -1.566 3.704 1.00 86.62 121 PRO A CA 1
ATOM 979 C C . PRO A 1 121 ? 9.883 -1.958 4.688 1.00 86.62 121 PRO A C 1
ATOM 981 O O . PRO A 1 121 ? 9.382 -3.093 4.681 1.00 86.62 121 PRO A O 1
ATOM 984 N N . ASN A 1 122 ? 9.470 -1.007 5.523 1.00 86.75 122 ASN A N 1
ATOM 985 C CA . ASN A 1 122 ? 8.287 -1.172 6.363 1.00 86.75 122 ASN A CA 1
ATOM 986 C C . ASN A 1 122 ? 7.038 -1.264 5.480 1.00 86.75 122 ASN A C 1
ATOM 988 O O . ASN A 1 122 ? 6.921 -0.561 4.483 1.00 86.75 122 ASN A O 1
ATOM 992 N N . ILE A 1 123 ? 6.122 -2.164 5.838 1.00 91.25 123 ILE A N 1
ATOM 993 C CA . ILE A 1 123 ? 4.853 -2.348 5.117 1.00 91.25 123 ILE A CA 1
ATOM 994 C C . ILE A 1 123 ? 3.654 -1.900 5.946 1.00 91.25 123 ILE A C 1
ATOM 996 O O . ILE A 1 123 ? 2.701 -1.378 5.390 1.00 91.25 123 ILE A O 1
ATOM 1000 N N . ASN A 1 124 ? 3.696 -2.097 7.265 1.00 93.31 124 ASN A N 1
ATOM 1001 C CA . ASN A 1 124 ? 2.605 -1.712 8.151 1.00 93.31 124 ASN A CA 1
ATOM 1002 C C . ASN A 1 124 ? 2.588 -0.195 8.348 1.00 93.31 124 ASN A C 1
ATOM 1004 O O . ASN A 1 124 ? 3.641 0.436 8.434 1.00 93.31 124 ASN A O 1
ATOM 1008 N N . PHE A 1 125 ? 1.393 0.379 8.466 1.00 93.31 125 PHE A N 1
ATOM 1009 C CA . PHE A 1 125 ? 1.206 1.834 8.520 1.00 93.31 125 PHE A CA 1
ATOM 1010 C C . PHE A 1 125 ? 1.412 2.421 9.924 1.00 93.31 125 PHE A C 1
ATOM 1012 O O . PHE A 1 125 ? 1.108 3.584 10.164 1.00 93.31 125 PHE A O 1
ATOM 1019 N N . SER A 1 126 ? 1.977 1.654 10.859 1.00 89.88 126 SER A N 1
ATOM 1020 C CA . SER A 1 126 ? 2.162 2.079 12.250 1.00 89.88 126 SER A CA 1
ATOM 1021 C C . SER A 1 126 ? 2.943 3.385 12.380 1.00 89.88 126 SER A C 1
ATOM 1023 O O . SER A 1 126 ? 2.562 4.243 13.166 1.00 89.88 126 SER A O 1
ATOM 1025 N N . THR A 1 127 ? 3.994 3.570 11.575 1.00 88.19 127 THR A N 1
ATOM 1026 C CA . THR A 1 127 ? 4.791 4.807 11.583 1.00 88.19 127 THR A CA 1
ATOM 1027 C C . THR A 1 127 ? 4.000 6.005 11.067 1.00 88.19 127 THR A C 1
ATOM 1029 O O . THR A 1 127 ? 4.218 7.117 11.527 1.00 88.19 127 THR A O 1
ATOM 1032 N N . LEU A 1 128 ? 3.065 5.780 10.139 1.00 90.31 128 LEU A N 1
ATOM 1033 C CA . LEU A 1 128 ? 2.197 6.826 9.608 1.00 90.31 128 LEU A CA 1
ATOM 1034 C C . LEU A 1 128 ? 1.190 7.304 10.665 1.00 90.31 128 LEU A C 1
ATOM 1036 O O . LEU A 1 128 ? 0.872 8.485 10.712 1.00 90.31 128 LEU A O 1
ATOM 1040 N N . TYR A 1 129 ? 0.718 6.405 11.531 1.00 90.75 129 TYR A N 1
ATOM 1041 C CA . TYR A 1 129 ? -0.195 6.755 12.624 1.00 90.75 129 TYR A CA 1
ATOM 1042 C C . TYR A 1 129 ? 0.501 7.446 13.803 1.00 90.75 129 TYR A C 1
ATOM 1044 O O . TYR A 1 129 ? -0.131 8.240 14.500 1.00 90.75 129 TYR A O 1
ATOM 1052 N N . GLU A 1 130 ? 1.780 7.141 14.032 1.00 86.56 130 GLU A N 1
ATOM 1053 C CA . GLU A 1 130 ? 2.544 7.634 15.183 1.00 86.56 130 GLU A CA 1
ATOM 1054 C C . GLU A 1 130 ? 2.979 9.092 15.055 1.00 86.56 130 GLU A C 1
ATOM 1056 O O . GLU A 1 130 ? 3.026 9.796 16.066 1.00 86.56 130 GLU A O 1
ATOM 1061 N N . CYS A 1 131 ? 3.272 9.551 13.837 1.00 80.62 131 CYS A N 1
ATOM 1062 C CA . CYS A 1 131 ? 3.710 10.920 13.598 1.00 80.62 131 CYS A CA 1
ATOM 1063 C C . CYS A 1 131 ? 2.726 11.933 14.204 1.00 80.62 131 CYS A C 1
ATOM 1065 O O . CYS A 1 131 ? 1.514 11.815 14.056 1.00 80.62 131 CYS A O 1
ATOM 1067 N N . ALA A 1 132 ? 3.252 12.937 14.900 1.00 72.69 132 ALA A N 1
ATOM 1068 C CA . ALA A 1 132 ? 2.470 14.031 15.460 1.00 72.69 132 ALA A CA 1
ATOM 1069 C C . ALA A 1 132 ? 2.919 15.341 14.810 1.00 72.69 132 ALA A C 1
ATOM 1071 O O . ALA A 1 132 ? 4.119 15.577 14.697 1.00 72.69 132 ALA A O 1
ATOM 1072 N N . GLY A 1 133 ? 1.963 16.190 14.427 1.00 62.03 133 GLY A N 1
ATOM 1073 C CA . GLY A 1 133 ? 2.233 17.597 14.121 1.00 62.03 133 GLY A CA 1
ATOM 1074 C C . GLY A 1 133 ? 2.789 17.921 12.733 1.00 62.03 133 GLY A C 1
ATOM 1075 O O . GLY A 1 133 ? 3.283 19.030 12.567 1.00 62.03 133 GLY A O 1
ATOM 1076 N N . ASN A 1 134 ? 2.695 17.015 11.751 1.00 77.56 134 ASN A N 1
ATOM 1077 C CA . ASN A 1 134 ? 3.027 17.360 10.369 1.00 77.56 134 ASN A CA 1
ATOM 1078 C C . ASN A 1 134 ? 1.819 17.202 9.435 1.00 77.56 134 ASN A C 1
ATOM 1080 O O . ASN A 1 134 ? 1.276 16.102 9.290 1.00 77.56 134 ASN A O 1
ATOM 1084 N N . ASP A 1 135 ? 1.464 18.284 8.744 1.00 85.44 135 ASP A N 1
ATOM 1085 C CA . ASP A 1 135 ? 0.363 18.315 7.773 1.00 85.44 135 ASP A CA 1
ATOM 1086 C C . ASP A 1 135 ? 0.588 17.336 6.608 1.00 85.44 135 ASP A C 1
ATOM 1088 O O . ASP A 1 135 ? -0.358 16.739 6.096 1.00 85.44 135 ASP A O 1
ATOM 1092 N N . ASP A 1 136 ? 1.848 17.075 6.235 1.00 89.00 136 ASP A N 1
ATOM 1093 C CA . ASP A 1 136 ? 2.186 16.141 5.155 1.00 89.00 136 ASP A CA 1
ATOM 1094 C C . ASP A 1 136 ? 1.721 14.705 5.453 1.00 89.00 136 ASP A C 1
ATOM 1096 O O . ASP A 1 136 ? 1.306 13.975 4.552 1.00 89.00 136 ASP A O 1
ATOM 1100 N N . VAL A 1 137 ? 1.756 14.292 6.723 1.00 90.94 137 VAL A N 1
ATOM 1101 C CA . VAL A 1 137 ? 1.269 12.979 7.163 1.00 90.94 137 VAL A CA 1
ATOM 1102 C C . VAL A 1 137 ? -0.251 12.904 7.078 1.00 90.94 137 VAL A C 1
ATOM 1104 O O . VAL A 1 137 ? -0.791 11.872 6.671 1.00 90.94 137 VAL A O 1
AT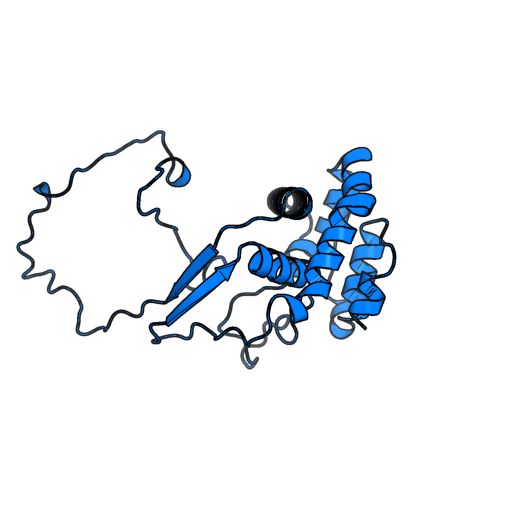OM 1107 N N . LEU A 1 138 ? -0.944 13.989 7.420 1.00 91.75 138 LEU A N 1
ATOM 1108 C CA . LEU A 1 138 ? -2.401 14.053 7.347 1.00 91.75 138 LEU A CA 1
ATOM 1109 C C . LEU A 1 138 ? -2.873 13.966 5.894 1.00 91.75 138 LEU A C 1
ATOM 1111 O O . LEU A 1 138 ? -3.760 13.168 5.592 1.00 91.75 138 LEU A O 1
ATOM 1115 N N . GLU A 1 139 ? -2.219 14.677 4.975 1.00 93.56 139 GLU A N 1
ATOM 1116 C CA . GLU A 1 139 ? -2.518 14.583 3.541 1.00 93.56 139 GLU A CA 1
ATOM 1117 C C . GLU A 1 139 ? -2.217 13.187 2.972 1.00 93.56 139 GLU A C 1
ATOM 1119 O O . GLU A 1 139 ? -3.009 12.637 2.199 1.00 93.56 139 GLU A O 1
ATOM 1124 N N . LYS A 1 140 ? -1.137 12.530 3.420 1.00 94.00 140 LYS A N 1
ATOM 1125 C CA . LYS A 1 140 ? -0.871 11.119 3.078 1.00 94.00 140 LYS A CA 1
ATOM 1126 C C . LYS A 1 140 ? -2.007 10.204 3.542 1.00 94.00 140 LYS A C 1
ATOM 1128 O O . LYS A 1 140 ? -2.450 9.340 2.781 1.00 94.00 140 LYS A O 1
ATOM 1133 N N . LEU A 1 141 ? -2.507 10.391 4.765 1.00 93.94 141 LEU A N 1
ATOM 1134 C CA . LEU A 1 141 ? -3.626 9.608 5.286 1.00 93.94 141 LEU A CA 1
ATOM 1135 C C . LEU A 1 141 ? -4.932 9.883 4.528 1.00 93.94 141 LEU A C 1
ATOM 1137 O O . LEU A 1 141 ? -5.646 8.925 4.223 1.00 93.94 141 LEU A O 1
ATOM 1141 N N . LYS A 1 142 ? -5.227 11.138 4.162 1.00 94.00 142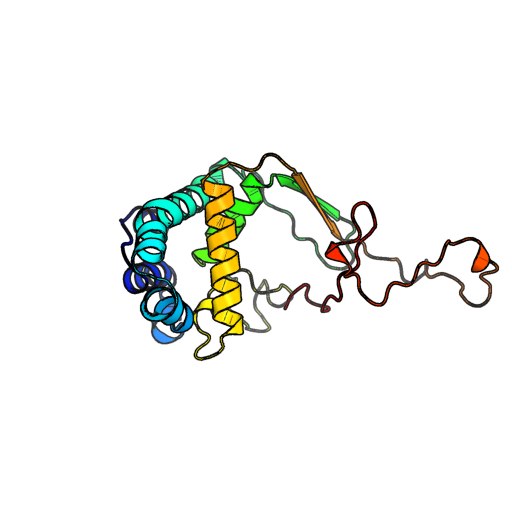 LYS A N 1
ATOM 1142 C CA . LYS A 1 142 ? -6.380 11.488 3.312 1.00 94.00 142 LYS A CA 1
ATOM 1143 C C . LYS A 1 142 ? -6.309 10.773 1.966 1.00 94.00 142 LYS A C 1
ATOM 1145 O O . LYS A 1 142 ? -7.273 10.118 1.567 1.00 94.00 142 LYS A O 1
ATOM 1150 N N . CYS A 1 143 ? -5.147 10.798 1.312 1.00 95.69 143 CYS A N 1
ATOM 1151 C CA . CYS A 1 143 ? -4.909 10.075 0.062 1.00 95.69 143 CYS A CA 1
ATOM 1152 C C . CYS A 1 143 ? -5.163 8.565 0.202 1.00 95.69 143 CYS A C 1
ATOM 1154 O O . CYS A 1 143 ? -5.817 7.963 -0.652 1.00 95.69 143 CYS A O 1
ATOM 1156 N N . ILE A 1 144 ? -4.702 7.950 1.295 1.00 96.06 144 ILE A N 1
ATOM 1157 C CA . ILE A 1 144 ? -4.931 6.526 1.589 1.00 96.06 144 ILE A CA 1
ATOM 1158 C C . ILE A 1 144 ? -6.418 6.234 1.826 1.00 96.06 144 ILE A C 1
ATOM 1160 O O . ILE A 1 144 ? -6.952 5.272 1.268 1.00 96.06 144 ILE A O 1
ATOM 1164 N N . CYS A 1 145 ? -7.109 7.059 2.615 1.00 95.25 145 CYS A N 1
ATOM 1165 C CA . CYS A 1 145 ? -8.543 6.905 2.867 1.00 95.25 145 CYS A CA 1
ATOM 1166 C C . CYS A 1 145 ? -9.343 7.039 1.567 1.00 95.25 145 CYS A C 1
ATOM 1168 O O . CYS A 1 145 ? -10.227 6.227 1.290 1.00 95.25 145 CYS A O 1
ATOM 1170 N N . HIS A 1 146 ? -8.979 8.003 0.720 1.00 96.19 146 HIS A N 1
ATOM 1171 C CA . HIS A 1 146 ? -9.585 8.195 -0.591 1.00 96.19 146 HIS A CA 1
ATOM 1172 C C . HIS A 1 146 ? -9.326 7.008 -1.533 1.00 96.19 146 HIS A C 1
ATOM 1174 O O . HIS A 1 146 ? -10.249 6.546 -2.208 1.00 96.19 146 HIS A O 1
ATOM 1180 N N . TYR A 1 147 ? -8.108 6.452 -1.545 1.00 97.75 147 TYR A N 1
ATOM 1181 C CA . TYR A 1 147 ? -7.809 5.216 -2.273 1.00 97.75 147 TYR A CA 1
ATOM 1182 C C . TYR A 1 147 ? -8.740 4.078 -1.838 1.00 97.75 147 TYR A C 1
ATOM 1184 O O . TYR A 1 147 ? -9.384 3.459 -2.691 1.00 97.75 147 TYR A O 1
ATOM 1192 N N . PHE A 1 148 ? -8.863 3.837 -0.527 1.00 97.88 148 PHE A N 1
ATOM 1193 C CA . PHE A 1 148 ? -9.728 2.780 -0.010 1.00 97.88 148 PHE A CA 1
ATOM 1194 C C . PHE A 1 148 ? -11.199 3.014 -0.333 1.00 97.88 148 PHE A C 1
ATOM 1196 O O . PHE A 1 148 ? -11.867 2.084 -0.783 1.00 97.88 148 PHE A O 1
ATOM 1203 N N . ARG A 1 149 ? -11.686 4.253 -0.204 1.00 96.25 149 ARG A N 1
ATOM 1204 C CA . ARG A 1 149 ? -13.038 4.631 -0.631 1.00 96.25 149 ARG A CA 1
ATOM 1205 C C . ARG A 1 149 ? -13.276 4.230 -2.087 1.00 96.25 149 ARG A C 1
ATOM 1207 O O . ARG A 1 149 ? -14.251 3.549 -2.378 1.00 96.25 149 ARG A O 1
ATOM 1214 N N . ARG A 1 150 ? -12.355 4.559 -3.001 1.00 96.81 150 ARG A N 1
ATOM 1215 C CA . ARG A 1 150 ? -12.492 4.224 -4.430 1.00 96.81 150 ARG A CA 1
ATOM 1216 C C . ARG A 1 150 ? -12.542 2.719 -4.693 1.00 96.81 150 ARG A C 1
ATOM 1218 O O . ARG A 1 150 ? -13.424 2.272 -5.427 1.00 96.81 150 ARG A O 1
ATOM 1225 N N . VAL A 1 151 ? -11.616 1.945 -4.123 1.00 96.31 151 VAL A N 1
ATOM 1226 C CA . VAL A 1 151 ? -11.544 0.494 -4.388 1.00 96.31 151 VAL A CA 1
ATOM 1227 C C . VAL A 1 151 ? -12.667 -0.291 -3.710 1.00 96.31 151 VAL A C 1
ATOM 1229 O O . VAL A 1 151 ? -13.080 -1.315 -4.251 1.00 96.31 151 VAL A O 1
ATOM 1232 N N . CYS A 1 152 ? -13.183 0.193 -2.575 1.00 93.44 152 CYS A N 1
ATOM 1233 C CA . CYS A 1 152 ? -14.327 -0.412 -1.891 1.00 93.44 152 CYS A CA 1
ATOM 1234 C C . CYS A 1 152 ? -15.649 -0.083 -2.600 1.00 93.44 152 CYS A C 1
ATOM 1236 O O . CYS A 1 152 ? -16.503 -0.954 -2.720 1.00 93.44 152 CYS A O 1
ATOM 1238 N N . THR A 1 153 ? -15.810 1.133 -3.140 1.00 94.38 153 THR A N 1
ATOM 1239 C CA . THR A 1 153 ? -17.006 1.500 -3.918 1.00 94.38 153 THR A CA 1
ATOM 1240 C C . THR A 1 153 ? -17.069 0.767 -5.259 1.00 94.38 153 THR A C 1
ATOM 1242 O O . THR A 1 153 ? -18.137 0.326 -5.680 1.00 94.38 153 THR A O 1
ATOM 1245 N N . LYS A 1 154 ? -15.938 0.640 -5.964 1.00 94.56 154 LYS A N 1
ATOM 1246 C CA . LYS A 1 154 ? -15.867 -0.067 -7.247 1.00 94.56 154 LYS A CA 1
ATOM 1247 C C . LYS A 1 154 ? -14.626 -0.942 -7.294 1.00 94.56 154 LYS A C 1
ATOM 1249 O O . LYS A 1 154 ? -13.514 -0.447 -7.480 1.00 94.56 154 LYS A O 1
ATOM 1254 N N . ALA A 1 155 ? -14.849 -2.252 -7.210 1.00 92.38 155 ALA A N 1
ATOM 1255 C CA . ALA A 1 155 ? -13.779 -3.236 -7.244 1.00 92.38 155 ALA A CA 1
ATOM 1256 C C . ALA A 1 155 ? -12.917 -3.072 -8.516 1.00 92.38 155 ALA A C 1
ATOM 1258 O O . ALA A 1 155 ? -13.441 -3.135 -9.639 1.00 92.38 155 ALA A O 1
ATOM 1259 N N . PRO A 1 156 ? -11.601 -2.855 -8.367 1.00 94.19 156 PRO A N 1
ATOM 1260 C CA . PRO A 1 156 ? -10.711 -2.658 -9.498 1.00 94.19 156 PRO A CA 1
ATOM 1261 C C . PRO A 1 156 ? -10.424 -3.994 -10.205 1.00 94.19 156 PRO A C 1
ATOM 1263 O O . PRO A 1 156 ? -10.329 -5.043 -9.568 1.00 94.19 156 PRO A O 1
ATOM 1266 N N . ARG A 1 157 ? -10.298 -3.965 -11.540 1.00 94.38 157 ARG A N 1
ATOM 1267 C CA . ARG A 1 157 ? -10.188 -5.174 -12.390 1.00 94.38 157 ARG A CA 1
ATOM 1268 C C . ARG A 1 157 ? -8.845 -5.320 -13.108 1.00 94.38 157 ARG A C 1
ATOM 1270 O O . ARG A 1 157 ? -8.635 -6.313 -13.795 1.00 94.38 157 ARG A O 1
ATOM 1277 N N . GLY A 1 158 ? -7.961 -4.334 -12.984 1.00 96.50 158 GLY A N 1
ATOM 1278 C CA . GLY A 1 158 ? -6.651 -4.350 -13.623 1.00 96.50 158 GLY A CA 1
ATOM 1279 C C . GLY A 1 158 ? -5.663 -5.290 -12.935 1.00 96.50 158 GLY A C 1
ATOM 1280 O O . GLY A 1 158 ? -5.904 -5.806 -11.839 1.00 96.50 158 GLY A O 1
ATOM 1281 N N . VAL A 1 159 ? -4.516 -5.468 -13.582 1.00 97.62 159 VAL A N 1
ATOM 1282 C CA . VAL A 1 159 ? -3.383 -6.260 -13.094 1.00 97.62 159 VAL A CA 1
ATOM 1283 C C . VAL A 1 159 ? -2.149 -5.368 -13.076 1.00 97.62 159 VAL A C 1
ATOM 1285 O O . VAL A 1 159 ? -1.917 -4.617 -14.020 1.00 97.62 159 VAL A O 1
ATOM 1288 N N . LEU A 1 160 ? -1.367 -5.444 -12.001 1.00 97.38 160 LEU A N 1
ATOM 1289 C CA . LEU A 1 160 ? -0.068 -4.787 -11.894 1.00 97.38 160 LEU A CA 1
ATOM 1290 C C . LEU A 1 160 ? 1.028 -5.846 -11.903 1.00 97.38 160 LEU A C 1
ATOM 1292 O O . LEU A 1 160 ? 0.910 -6.877 -11.241 1.00 97.38 160 LEU A O 1
ATOM 1296 N N . THR A 1 161 ? 2.107 -5.558 -12.631 1.00 97.00 161 THR A N 1
ATOM 1297 C CA . THR A 1 161 ? 3.298 -6.409 -12.679 1.00 97.00 161 THR A CA 1
ATOM 1298 C C . THR A 1 161 ? 4.476 -5.691 -12.039 1.00 97.00 161 THR A C 1
ATOM 1300 O O . THR A 1 161 ? 4.930 -4.666 -12.539 1.00 97.00 161 THR A O 1
ATOM 1303 N N . PHE A 1 162 ? 5.015 -6.262 -10.967 1.00 96.12 162 PHE A N 1
ATOM 1304 C CA . PHE A 1 162 ? 6.226 -5.787 -10.305 1.00 96.12 162 PHE A CA 1
ATOM 1305 C C . PHE A 1 162 ? 7.409 -6.612 -10.796 1.00 96.12 162 PHE A C 1
ATOM 1307 O O . PHE A 1 162 ? 7.406 -7.832 -10.641 1.00 96.12 162 PHE A O 1
ATOM 1314 N N . SER A 1 163 ? 8.417 -5.970 -11.391 1.00 94.50 163 SER A N 1
ATOM 1315 C CA . SER A 1 163 ? 9.587 -6.655 -11.952 1.00 94.50 163 SER A CA 1
ATOM 1316 C C . SER A 1 163 ? 10.871 -6.155 -11.310 1.00 94.50 163 SER A C 1
ATOM 1318 O O . SER A 1 163 ? 11.207 -4.981 -11.433 1.00 94.50 163 SER A O 1
ATOM 1320 N N . ARG A 1 164 ? 11.632 -7.054 -10.679 1.00 93.62 164 ARG A N 1
ATOM 1321 C CA . ARG A 1 164 ? 13.002 -6.767 -10.251 1.00 93.62 164 ARG A CA 1
ATOM 1322 C C . ARG A 1 164 ? 13.966 -7.204 -11.343 1.00 93.62 164 ARG A C 1
ATOM 1324 O O . ARG A 1 164 ? 13.951 -8.366 -11.751 1.00 93.62 164 ARG A O 1
ATOM 1331 N N . ARG A 1 165 ? 14.807 -6.274 -11.797 1.00 89.81 165 ARG A N 1
ATOM 1332 C CA . ARG A 1 165 ? 15.871 -6.525 -12.772 1.00 89.81 165 ARG A CA 1
ATOM 1333 C C . ARG A 1 165 ? 17.231 -6.247 -12.130 1.00 89.81 165 ARG A C 1
ATOM 1335 O O . ARG A 1 165 ? 17.494 -5.131 -11.699 1.00 89.81 165 ARG A O 1
ATOM 1342 N N . GLY A 1 166 ? 18.067 -7.271 -12.020 1.00 83.69 166 GLY A N 1
ATOM 1343 C CA . GLY A 1 166 ? 19.490 -7.151 -11.736 1.00 83.69 166 GLY A CA 1
ATOM 1344 C C . GLY A 1 166 ? 20.255 -7.106 -13.053 1.00 83.69 166 GLY A C 1
ATOM 1345 O O . GLY A 1 166 ? 20.156 -8.037 -13.853 1.00 83.69 166 GLY A O 1
ATOM 1346 N N . ALA A 1 167 ? 20.995 -6.024 -13.279 1.00 75.25 167 ALA A N 1
ATOM 1347 C CA . ALA A 1 167 ? 21.945 -5.949 -14.378 1.00 75.25 167 ALA A CA 1
ATOM 1348 C C . ALA A 1 167 ? 23.217 -6.722 -14.001 1.00 75.25 167 ALA A C 1
ATOM 1350 O O . ALA A 1 167 ? 23.716 -6.590 -12.881 1.00 75.25 167 ALA A O 1
ATOM 1351 N N . GLU A 1 168 ? 23.756 -7.522 -14.920 1.00 70.44 168 GLU A N 1
ATOM 1352 C CA . GLU A 1 168 ? 25.076 -8.114 -14.714 1.00 70.44 168 GLU A CA 1
ATOM 1353 C C . GLU A 1 168 ? 26.144 -7.017 -14.798 1.00 70.44 168 GLU A C 1
ATOM 1355 O O . GLU A 1 168 ? 26.219 -6.303 -15.795 1.00 70.44 168 GLU A O 1
ATOM 1360 N N . ALA A 1 169 ? 27.016 -6.909 -13.789 1.00 61.78 169 ALA A N 1
ATOM 1361 C CA . ALA A 1 169 ? 28.092 -5.906 -13.754 1.00 61.78 169 ALA A CA 1
ATOM 1362 C C . ALA A 1 169 ? 29.023 -5.962 -14.986 1.00 61.78 169 ALA A C 1
ATOM 1364 O O . ALA A 1 169 ? 29.608 -4.962 -15.389 1.00 61.78 169 ALA A O 1
ATOM 1365 N N . ARG A 1 170 ? 29.119 -7.140 -15.608 1.00 56.06 170 ARG A N 1
ATOM 1366 C CA . ARG A 1 170 ? 29.907 -7.444 -16.811 1.00 56.06 170 ARG A CA 1
ATOM 1367 C C . ARG A 1 170 ? 29.172 -7.202 -18.137 1.00 56.06 170 ARG A C 1
ATOM 1369 O O . ARG A 1 170 ? 29.806 -7.242 -19.182 1.00 56.06 170 ARG A O 1
ATOM 1376 N N . ALA A 1 171 ? 27.870 -6.915 -18.095 1.00 56.88 171 ALA A N 1
ATOM 1377 C CA . ALA A 1 171 ? 27.065 -6.500 -19.247 1.00 56.88 171 ALA A CA 1
ATOM 1378 C C . ALA A 1 171 ? 26.945 -4.966 -19.359 1.00 56.88 171 ALA A C 1
ATOM 1380 O O . ALA A 1 171 ? 26.146 -4.463 -20.148 1.00 56.88 171 ALA A O 1
ATOM 1381 N N . GLY A 1 172 ? 27.707 -4.215 -18.552 1.00 62.16 172 GLY A N 1
ATOM 1382 C CA . GLY A 1 172 ? 27.733 -2.758 -18.612 1.00 62.16 172 GLY A CA 1
ATOM 1383 C C . GLY A 1 172 ? 28.137 -2.264 -20.000 1.00 62.16 172 GLY A C 1
ATOM 1384 O O . GLY A 1 172 ? 29.056 -2.804 -20.620 1.00 62.16 172 GLY A O 1
ATOM 1385 N N . ALA A 1 173 ? 27.447 -1.232 -20.489 1.00 70.19 173 ALA A N 1
ATOM 1386 C CA . ALA A 1 173 ? 27.783 -0.608 -21.759 1.00 70.19 173 ALA A CA 1
ATOM 1387 C C . ALA A 1 173 ? 29.254 -0.165 -21.744 1.00 70.19 173 ALA A C 1
ATOM 1389 O O . ALA A 1 173 ? 29.722 0.469 -20.794 1.00 70.19 173 ALA A O 1
ATOM 1390 N N . ARG A 1 174 ? 30.000 -0.490 -22.804 1.00 80.31 174 ARG A N 1
ATOM 1391 C CA . ARG A 1 174 ? 31.357 0.029 -23.007 1.00 80.31 174 ARG A CA 1
ATOM 1392 C C . ARG A 1 174 ? 31.252 1.495 -23.421 1.00 80.31 174 ARG A C 1
ATOM 1394 O O . ARG A 1 174 ? 31.427 1.798 -24.591 1.00 80.31 174 ARG A O 1
ATOM 1401 N N . TRP A 1 175 ? 30.961 2.387 -22.474 1.00 84.00 175 TRP A N 1
ATOM 1402 C CA . TRP A 1 175 ? 30.676 3.807 -22.731 1.00 84.00 175 TRP A CA 1
ATOM 1403 C C . TRP A 1 175 ? 31.725 4.485 -23.620 1.00 84.00 175 TRP A C 1
ATOM 1405 O O . TRP A 1 175 ? 31.370 5.181 -24.559 1.00 84.00 175 TRP A O 1
ATOM 1415 N N . LEU A 1 176 ? 33.010 4.195 -23.381 1.00 85.12 176 LEU A N 1
ATOM 1416 C CA . LEU A 1 176 ? 34.147 4.694 -24.171 1.00 85.12 176 LEU A CA 1
ATOM 1417 C C . LEU A 1 176 ? 34.155 4.251 -25.645 1.00 85.12 176 LEU A C 1
ATOM 1419 O O . LEU A 1 176 ? 34.864 4.845 -26.443 1.00 85.12 176 LEU A O 1
ATOM 1423 N N . HIS A 1 177 ? 33.436 3.183 -25.984 1.00 84.50 177 HIS A N 1
ATOM 1424 C CA . HIS A 1 177 ? 33.381 2.582 -27.322 1.00 84.50 177 HIS A CA 1
ATOM 1425 C C . HIS A 1 177 ? 31.941 2.569 -27.862 1.00 84.50 177 HIS A C 1
ATOM 1427 O O . HIS A 1 177 ? 31.598 1.739 -28.702 1.00 84.50 177 HIS A O 1
ATOM 1433 N N . CYS A 1 178 ? 31.059 3.389 -27.288 1.00 83.06 178 CYS A N 1
ATOM 1434 C CA . CYS A 1 178 ? 29.662 3.456 -27.684 1.00 83.06 178 CYS A CA 1
ATOM 1435 C C . CYS A 1 178 ? 29.499 4.522 -28.772 1.00 83.06 178 CYS A C 1
ATOM 1437 O O . CYS A 1 178 ? 29.465 5.709 -28.463 1.00 83.06 178 CYS A O 1
ATOM 1439 N N . ASP A 1 179 ? 29.350 4.092 -30.024 1.00 86.12 179 ASP A N 1
ATOM 1440 C CA . ASP A 1 179 ? 29.203 4.990 -31.182 1.00 86.12 179 ASP A CA 1
ATOM 1441 C C . ASP A 1 179 ? 27.729 5.319 -31.508 1.00 86.12 179 ASP A C 1
ATOM 1443 O O . ASP A 1 179 ? 27.394 5.775 -32.603 1.00 86.12 179 ASP A O 1
ATOM 1447 N N . VAL A 1 180 ? 26.806 5.064 -30.570 1.00 85.12 180 VAL A N 1
ATOM 1448 C CA . VAL A 1 180 ? 25.372 5.329 -30.759 1.00 85.12 180 VAL A CA 1
ATOM 1449 C C . VAL A 1 180 ? 25.123 6.839 -30.770 1.00 85.12 180 VAL A C 1
ATOM 1451 O O . VAL A 1 180 ? 25.385 7.533 -29.790 1.00 85.12 180 VAL A O 1
ATOM 1454 N N . SER A 1 181 ? 24.578 7.352 -31.877 1.00 84.62 181 SER A N 1
ATOM 1455 C CA . SER A 1 181 ? 24.291 8.781 -32.031 1.00 84.62 181 SER A CA 1
ATOM 1456 C C . SER A 1 181 ? 23.146 9.243 -31.127 1.00 84.62 181 SER A C 1
ATOM 1458 O O . SER A 1 181 ? 22.030 8.722 -31.205 1.00 84.62 181 SER A O 1
ATOM 1460 N N . LEU A 1 182 ? 23.401 10.290 -30.336 1.00 81.19 182 LEU A N 1
ATOM 1461 C CA . LEU A 1 182 ? 22.403 10.957 -29.490 1.00 81.19 182 LEU A CA 1
ATOM 1462 C C . LEU A 1 182 ? 21.262 11.581 -30.308 1.00 81.19 182 LEU A C 1
ATOM 1464 O O . LEU A 1 182 ? 20.125 11.613 -29.849 1.00 81.19 182 LEU A O 1
ATOM 1468 N N . CYS A 1 183 ? 21.543 12.018 -31.541 1.00 72.62 183 CYS A N 1
ATOM 1469 C CA . CYS A 1 183 ? 20.570 12.684 -32.414 1.00 72.62 183 CYS A CA 1
ATOM 1470 C C . CYS A 1 183 ? 19.463 11.752 -32.939 1.00 72.62 183 CYS A C 1
ATOM 1472 O O . CYS A 1 183 ? 18.549 12.215 -33.614 1.00 72.62 183 CYS A O 1
ATOM 1474 N N . SER A 1 184 ? 19.547 10.445 -32.669 1.00 74.81 184 SER A N 1
ATOM 1475 C CA . SER A 1 184 ? 18.525 9.465 -33.059 1.00 74.81 184 SER A CA 1
ATOM 1476 C C . SER A 1 184 ? 17.307 9.444 -32.125 1.00 74.81 184 SER A C 1
ATOM 1478 O O . SER A 1 184 ? 16.278 8.868 -32.479 1.00 74.81 184 SER A O 1
ATOM 1480 N N . LEU A 1 185 ? 17.402 10.079 -30.952 1.00 80.19 185 LEU A N 1
ATOM 1481 C CA . LEU A 1 185 ? 16.340 10.131 -29.952 1.00 80.19 185 LEU A CA 1
ATOM 1482 C C . LEU A 1 185 ? 15.656 11.509 -29.970 1.00 80.19 185 LEU A C 1
ATOM 1484 O O . LEU A 1 185 ? 16.334 12.517 -29.762 1.00 80.19 185 LEU A O 1
ATOM 1488 N N . PRO A 1 186 ? 14.330 11.587 -30.185 1.00 84.69 186 PRO A N 1
ATOM 1489 C CA . PRO A 1 186 ? 13.610 12.848 -30.064 1.00 84.69 186 PRO A CA 1
ATOM 1490 C C . PRO A 1 186 ? 13.679 13.346 -28.613 1.00 84.69 186 PRO A C 1
ATOM 1492 O O . PRO A 1 186 ? 13.196 12.678 -27.698 1.00 84.69 186 PRO A O 1
ATOM 1495 N N . LEU A 1 187 ? 14.286 14.518 -28.406 1.00 89.69 187 LEU A N 1
ATOM 1496 C CA . LEU A 1 187 ? 14.363 15.180 -27.105 1.00 89.69 187 LEU A CA 1
ATOM 1497 C C . LEU A 1 187 ? 13.258 16.233 -26.998 1.00 89.69 187 LEU A C 1
ATOM 1499 O O . LEU A 1 187 ? 13.217 17.182 -27.779 1.00 89.69 187 LEU A O 1
ATOM 1503 N N . HIS A 1 188 ? 12.393 16.073 -26.003 1.00 89.81 188 HIS A N 1
ATOM 1504 C CA . HIS A 1 188 ? 11.385 17.057 -25.632 1.00 89.81 188 HIS A CA 1
ATOM 1505 C C . HIS A 1 188 ? 11.665 17.548 -24.211 1.00 89.81 188 HIS A C 1
ATOM 1507 O O . HIS A 1 188 ? 11.894 16.737 -23.315 1.00 89.81 188 HIS A O 1
ATOM 1513 N N . VAL A 1 189 ? 11.674 18.868 -24.021 1.00 92.06 189 VAL A N 1
ATOM 1514 C CA . VAL A 1 189 ? 11.884 19.510 -22.720 1.00 92.06 189 VAL A CA 1
ATOM 1515 C C . VAL A 1 189 ? 10.717 20.451 -22.472 1.00 92.06 189 VAL A C 1
ATOM 1517 O O . VAL A 1 189 ? 10.515 21.394 -23.235 1.00 92.06 189 VAL A O 1
ATOM 1520 N N . ASP A 1 190 ? 9.976 20.185 -21.403 1.00 92.44 190 ASP A N 1
ATOM 1521 C CA . ASP A 1 190 ? 8.853 20.994 -20.950 1.00 92.44 190 ASP A CA 1
ATOM 1522 C C . ASP A 1 190 ? 9.116 21.435 -19.499 1.00 92.44 190 ASP A C 1
ATOM 1524 O O . ASP A 1 190 ? 9.247 20.578 -18.625 1.00 92.44 190 ASP A O 1
ATOM 1528 N N . PRO A 1 191 ? 9.249 22.746 -19.224 1.00 93.12 191 PRO A N 1
ATOM 1529 C CA . PRO A 1 191 ? 9.461 23.251 -17.869 1.00 93.12 191 PRO A CA 1
ATOM 1530 C C . PRO A 1 191 ? 8.176 23.318 -17.030 1.00 93.12 191 PRO A C 1
ATOM 1532 O O . PRO A 1 191 ? 8.248 23.692 -15.861 1.00 93.12 191 PRO A O 1
ATOM 1535 N N . THR A 1 192 ? 7.013 23.036 -17.621 1.00 94.19 192 THR A N 1
ATOM 1536 C CA . THR A 1 192 ? 5.702 23.209 -16.980 1.00 94.19 192 THR A CA 1
ATOM 1537 C C . THR A 1 192 ? 5.008 21.895 -16.645 1.00 94.19 192 THR A C 1
ATOM 1539 O O . THR A 1 192 ? 4.350 21.822 -15.609 1.00 94.19 192 THR A O 1
ATOM 1542 N N . GLY A 1 193 ? 5.163 20.868 -17.482 1.00 91.31 193 GLY A N 1
ATOM 1543 C CA . GLY A 1 193 ? 4.600 19.542 -17.250 1.00 91.31 193 GLY A CA 1
ATOM 1544 C C . GLY A 1 193 ? 5.334 18.740 -16.176 1.00 91.31 193 GLY A C 1
ATOM 1545 O O . GLY A 1 193 ? 6.521 18.946 -15.903 1.00 91.31 193 GLY A O 1
ATOM 1546 N N . THR A 1 194 ? 4.628 17.779 -15.584 1.00 93.06 194 THR A N 1
ATOM 1547 C CA . THR A 1 194 ? 5.201 16.809 -14.646 1.00 93.06 194 THR A CA 1
ATOM 1548 C C . THR A 1 194 ? 5.343 15.424 -15.286 1.00 93.06 194 THR A C 1
ATOM 1550 O O . THR A 1 194 ? 4.897 15.168 -16.406 1.00 93.06 194 THR A O 1
ATOM 1553 N N . ILE A 1 195 ? 6.017 14.499 -14.597 1.00 91.44 195 ILE A N 1
ATOM 1554 C CA . ILE A 1 195 ? 6.272 13.151 -15.132 1.00 91.44 195 ILE A CA 1
ATOM 1555 C C . ILE A 1 195 ? 4.961 12.359 -15.247 1.00 91.44 195 ILE A C 1
ATOM 1557 O O . ILE A 1 195 ? 4.773 11.604 -16.202 1.00 91.44 195 ILE A O 1
ATOM 1561 N N . GLU A 1 196 ? 4.051 12.528 -14.289 1.00 91.75 196 GLU A N 1
ATOM 1562 C CA . GLU A 1 196 ? 2.764 11.839 -14.234 1.00 91.75 196 GLU A CA 1
ATOM 1563 C C . GLU A 1 196 ? 1.802 12.249 -15.363 1.00 91.75 196 GLU A C 1
ATOM 1565 O O . GLU A 1 196 ? 1.002 11.412 -15.797 1.00 91.75 196 GLU A O 1
ATOM 1570 N N . ASP A 1 197 ? 1.949 13.467 -15.896 1.00 90.62 197 ASP A N 1
ATOM 1571 C CA . ASP A 1 197 ? 1.177 13.989 -17.033 1.00 90.62 197 ASP A CA 1
ATOM 1572 C C . ASP A 1 197 ? 1.599 13.359 -18.374 1.00 90.62 197 ASP A C 1
ATOM 1574 O O . ASP A 1 197 ? 0.836 13.334 -19.346 1.00 90.62 197 ASP A O 1
ATOM 1578 N N . ALA A 1 198 ? 2.807 12.789 -18.443 1.00 89.62 198 ALA A N 1
ATOM 1579 C CA . ALA A 1 198 ? 3.357 12.173 -19.645 1.00 89.62 198 ALA A CA 1
ATOM 1580 C C . ALA A 1 198 ? 2.790 10.756 -19.870 1.00 89.62 198 ALA A C 1
ATOM 1582 O O . ALA A 1 198 ? 3.461 9.734 -19.673 1.00 89.62 198 ALA A O 1
ATOM 1583 N N . HIS A 1 199 ? 1.515 10.679 -20.253 1.00 90.69 199 HIS A N 1
ATOM 1584 C CA . HIS A 1 199 ? 0.803 9.419 -20.461 1.00 90.69 199 HIS A CA 1
ATOM 1585 C C . HIS A 1 199 ? 1.389 8.578 -21.608 1.00 90.69 199 HIS A C 1
ATOM 1587 O O . HIS A 1 199 ? 1.700 9.077 -22.687 1.00 90.69 199 HIS A O 1
ATOM 1593 N N . GLY A 1 200 ? 1.483 7.261 -21.396 1.00 89.94 200 GLY A N 1
ATOM 1594 C CA . GLY A 1 200 ? 1.945 6.305 -22.412 1.00 89.94 200 GLY A CA 1
ATOM 1595 C C . GLY A 1 200 ? 3.467 6.201 -22.565 1.00 89.94 200 GLY A C 1
ATOM 1596 O O . GLY A 1 200 ? 3.932 5.371 -23.345 1.00 89.94 200 GLY A O 1
ATOM 1597 N N . LEU A 1 201 ? 4.239 6.986 -21.809 1.00 91.88 201 LEU A N 1
ATOM 1598 C CA . LEU A 1 201 ? 5.699 6.910 -21.767 1.00 91.88 201 LEU A CA 1
ATOM 1599 C C . LEU A 1 201 ? 6.194 6.088 -20.569 1.00 91.88 201 LEU A C 1
ATOM 1601 O O . LEU A 1 201 ? 5.457 5.809 -19.622 1.00 91.88 201 LEU A O 1
ATOM 1605 N N . ILE A 1 202 ? 7.473 5.703 -20.606 1.00 91.69 202 ILE A N 1
ATOM 1606 C CA . ILE A 1 202 ? 8.153 5.154 -19.429 1.00 91.69 202 ILE A CA 1
ATOM 1607 C C . ILE A 1 202 ? 8.390 6.309 -18.456 1.00 91.69 202 ILE A C 1
ATOM 1609 O O . ILE A 1 202 ? 9.217 7.181 -18.712 1.00 91.69 202 ILE A O 1
ATOM 1613 N N . GLN A 1 203 ? 7.662 6.295 -17.346 1.00 93.88 203 GLN A N 1
ATOM 1614 C CA . GLN A 1 203 ? 7.775 7.290 -16.286 1.00 93.88 203 GLN A CA 1
ATOM 1615 C C . GLN A 1 203 ? 8.863 6.876 -15.291 1.00 93.88 203 GLN A C 1
ATOM 1617 O O . GLN A 1 203 ? 8.918 5.722 -14.856 1.00 93.88 203 GLN A O 1
ATOM 1622 N N . LEU A 1 204 ? 9.751 7.813 -14.959 1.00 92.38 204 LEU A N 1
ATOM 1623 C CA . LEU A 1 204 ? 10.836 7.595 -14.007 1.00 92.38 204 LEU A CA 1
ATOM 1624 C C . LEU A 1 204 ? 10.392 7.991 -12.598 1.00 92.38 204 LEU A C 1
ATOM 1626 O O . LEU A 1 204 ? 9.780 9.036 -12.410 1.00 92.38 204 LEU A O 1
ATOM 1630 N N . ASP A 1 205 ? 10.758 7.171 -11.616 1.00 91.69 205 ASP A N 1
ATOM 1631 C CA . ASP A 1 205 ? 10.621 7.478 -10.192 1.00 91.69 205 ASP A CA 1
ATOM 1632 C C . ASP A 1 205 ? 12.001 7.789 -9.599 1.00 91.69 205 ASP A C 1
ATOM 1634 O O . ASP A 1 205 ? 12.969 7.051 -9.820 1.00 91.69 205 ASP A O 1
ATOM 1638 N N . PHE A 1 206 ? 12.099 8.870 -8.825 1.00 90.69 206 PHE A N 1
ATOM 1639 C CA . PHE A 1 206 ? 13.321 9.250 -8.115 1.00 90.69 206 PHE A CA 1
ATOM 1640 C C . PHE A 1 206 ? 13.441 8.444 -6.815 1.00 90.69 206 PHE A C 1
ATOM 1642 O O . PHE A 1 206 ? 13.300 8.956 -5.705 1.00 90.69 206 PHE A O 1
ATOM 1649 N N . ALA A 1 207 ? 13.685 7.144 -6.977 1.00 86.62 207 ALA A N 1
ATOM 1650 C CA . ALA A 1 207 ? 13.615 6.170 -5.899 1.00 86.62 207 ALA A CA 1
ATOM 1651 C C . ALA A 1 207 ? 14.817 6.216 -4.938 1.00 86.62 207 ALA A C 1
ATOM 1653 O O . ALA A 1 207 ? 15.978 6.342 -5.336 1.00 86.62 207 ALA A O 1
ATOM 1654 N N . ASN A 1 208 ? 14.543 5.966 -3.655 1.00 87.62 208 ASN A N 1
ATOM 1655 C CA . ASN A 1 208 ? 15.555 5.559 -2.681 1.00 87.62 208 ASN A CA 1
ATOM 1656 C C . ASN A 1 208 ? 15.981 4.093 -2.943 1.00 87.62 208 ASN A C 1
ATOM 1658 O O . ASN A 1 208 ? 15.216 3.287 -3.476 1.00 87.62 208 ASN A O 1
ATOM 1662 N N . LYS A 1 209 ? 17.204 3.720 -2.533 1.00 82.38 209 LYS A N 1
ATOM 1663 C CA . LYS A 1 209 ? 17.724 2.338 -2.553 1.00 82.38 209 LYS A CA 1
ATOM 1664 C C . LYS A 1 209 ? 16.719 1.341 -1.968 1.00 82.38 209 LYS A C 1
ATOM 1666 O O . LYS A 1 209 ? 16.568 0.233 -2.485 1.00 82.38 209 LYS A O 1
ATOM 1671 N N . SER A 1 210 ? 16.078 1.730 -0.873 1.00 77.62 210 SER A N 1
ATOM 1672 C CA . SER A 1 210 ? 14.874 1.079 -0.376 1.00 77.62 210 SER A CA 1
ATOM 1673 C C . SER A 1 210 ? 13.688 1.819 -0.981 1.00 77.62 210 SER A C 1
ATOM 1675 O O . SER A 1 210 ? 13.424 2.961 -0.621 1.00 77.62 210 SER A O 1
ATOM 1677 N N . VAL A 1 211 ? 13.023 1.188 -1.949 1.00 69.75 211 VAL A N 1
ATOM 1678 C CA . VAL A 1 211 ? 11.950 1.822 -2.728 1.00 69.75 211 VAL A CA 1
ATOM 1679 C C . VAL A 1 211 ? 10.896 2.420 -1.781 1.00 69.75 211 VAL A C 1
ATOM 1681 O O . VAL A 1 211 ? 10.310 1.692 -0.978 1.00 69.75 211 VAL A O 1
ATOM 1684 N N . HIS A 1 212 ? 10.704 3.741 -1.883 1.00 59.09 212 HIS A N 1
ATOM 1685 C CA . HIS A 1 212 ? 9.764 4.573 -1.115 1.00 59.09 212 HIS A CA 1
ATOM 1686 C C . HIS A 1 212 ? 9.907 4.571 0.428 1.00 59.09 212 HIS A C 1
ATOM 1688 O O . HIS A 1 212 ? 8.903 4.721 1.126 1.00 59.09 212 HIS A O 1
ATOM 1694 N N . THR A 1 213 ? 11.125 4.425 0.972 1.00 47.94 213 THR A N 1
ATOM 1695 C CA . THR A 1 213 ? 11.429 4.692 2.404 1.00 47.94 213 THR A CA 1
ATOM 1696 C C . THR A 1 213 ? 12.189 5.983 2.627 1.00 47.94 213 THR A C 1
ATOM 1698 O O . THR A 1 213 ? 13.067 6.278 1.780 1.00 47.94 213 THR A O 1
#

InterPro domains:
  IPR007724 Poly(ADP-ribose) glycohydrolase [PTHR12837] (2-211)
  IPR048362 Poly (ADP-ribose) glycohydrolase, helical domain [PF20811] (44-164)

Organism: Pectinophora gossypiella (NCBI:txid13191)

Radius of gyration: 20.99 Å; chains: 1; bounding box: 54×42×58 Å

=== Feature glossary ===
The record interleaves many kinds of information about one protein. Here is each kind framed as the question it answers.

Q: Are the domains correctly placed relative to each other?
A: Predicted aligned error is AlphaFold's pairwise confidence. Unlike pLDDT (per-residue), PAE is per-residue-pair and captures whether two parts of the structure are correctly placed relative to each other. Units are ångströms of expected positional error.

Q: Which residues are in helices, strands, or loops?
A: Eight-state secondary structure (DSSP): H is the canonical α-helix, G the tighter 3₁₀-helix, I the wider π-helix; E/B are β-structure, T and S are turns and bends, and '-' is everything else. DSSP derives these from the pattern of main-chain N–H···O=C hydrogen bonds, not from the sequence.

Q: What if only a Cα trace is available?
A: P-SEA three-state annotation labels each residue as helix, strand, or coil based purely on the geometry of the Cα trace. It serves as a fallback when the full backbone (and thus DSSP) is unavailable.

Q: What are the backbone torsion angles?
A: φ (phi) and ψ (psi) are the two rotatable backbone dihedrals per residue: φ is the C(i-1)–N–Cα–C torsion, ψ is the N–Cα–C–N(i+1) torsion, both in degrees on (−180°, 180°]. α-helical residues cluster near (−60°, −45°); β-strand residues near (−120°, +130°). A Ramachandran plot is simply a scatter of (φ, ψ) for every residue.

Q: What known structures does this most resemble?
A: Structural nearest neighbors (via Foldseek easy-search vs the PDB). Reported per hit: target PDB id, E-value, and alignment TM-score. A TM-score above ~0.5 is the conventional threshold for 'same fold'.

Q: What family and function is it annotated with?
A: Database cross-references. InterPro integrates a dozen domain/family signature databases into unified entries with residue-range hits. GO terms attach function/process/location labels with evidence codes. CATH codes position the fold in a four-level structural taxonomy. Organism is the NCBI-taxonomy species name.

Q: Which residues are buried vs exposed?
A: Solvent accessibility: the surface area of each residue that a 1.4 Å water probe can touch, in Å². When only backbone atoms are present the absolute values are lower than full-atom SASA (side chains contribute most of the area) and are flagged as backbone-only.

Q: What do the diagnostic plots show?
A: Three diagnostic plots accompany the record. The Cα contact map visualizes the tertiary structure as a 2D adjacency matrix (8 Å cutoff, sequence-local contacts suppressed). The Ramachandran plot shows the distribution of backbone (φ, ψ) torsions, with points in the α and β basins reflecting secondary structure content. The PAE plot shows AlphaFold's inter-residue confidence as a color matrix.

Q: What is the amino-acid chain?
A: The amino-acid sequence is the protein's primary structure: the linear order of residues from the N-terminus to the C-terminus, written in one-letter code. Everything else here — the 3D coordinates, the secondary structure, the domain annotations — is ultimately a consequence of this string.

Q: What do the rendered images show?
A: The six renders are orthographic views along the three Cartesian axes in both directions. Representation (cartoon, sticks, or surface) and color scheme (sequence-rainbow or by-chain) vary across proteins so the training set covers all the common visualization conventions.

Q: Where is each backbone atom in 3D?
A: The mmCIF table is the protein's shape written out atom by atom. For each backbone N, Cα, C, and carbonyl O, it records an (x, y, z) coordinate triple in Å plus the residue type, chain letter, and residue number.

Q: How mobile is each atom in the crystal?
A: For experimental (PDB) structures, the B-factor (temperature factor) quantifies the positional spread of each atom in the crystal — a combination of thermal vibration and static disorder — in units of Å². High B-factors mark flexible loops or poorly resolved regions; low B-factors mark the rigid, well-ordered core.

Q: How big and how compact is the whole molecule?
A: Three whole-structure scalars: the radius of gyration (RMS distance of Cα from centroid, in Å), the count of Cα–Cα contacts (pairs closer than 8 Å and separated by more than four residues in sequence — i.e. tertiary, not local, contacts), and the bounding-box dimensions. Together they distinguish compact globular folds from extended fibres or disordered chains.

Q: What does the local fold look like, residue by residue?
A: A 3Di character summarizes, for each residue, the relative orientation of the Cα frame of its nearest spatial neighbor. Because it encodes fold topology rather than chemistry, 3Di alignments detect remote structural similarity that sequence alignment misses.

Q: How confident is the AlphaFold model at each residue?
A: For AlphaFold models, the B-factor field carries pLDDT — the model's own estimate of local accuracy on a 0–100 scale. Regions with pLDDT<50 should be treated as essentially unmodeled; they often correspond to intrinsically disordered segments.